Protein AF-0000000080641706 (afdb_homodimer)

Foldseek 3Di:
DPPPVVVVVVLVLLLVQLVVLLVVLVVCLVCLVVDPDPDSVVVNQLSVLLSVVSVVVNVVSVVVCVVQVKDKDWDDDDDFWTWMWIAGPNDIDIDIDGVVVSVVVSVVSNVVSSVVSVD/DPPVVVVVVVLVLLLVQLVVLLVVLVVCLVCLVVDPDPDSVVVNQLSVLLSVVSVVVNVVSVVVCVVQVKDKDWDDDDDFWTWMWIAGPNDIDIDIDGVVVSVVVSVVSNVVSSVVSVD

Nearest PDB struc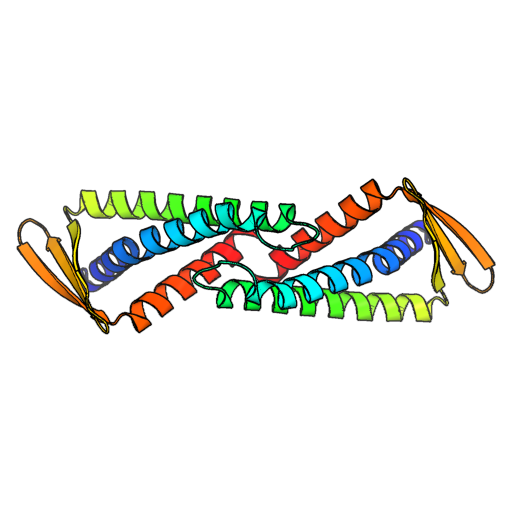tures (foldseek):
  4gmg-assembly2_D  TM=5.748E-01  e=1.758E+00  Yersinia enterocolitica subsp. enterocolitica 8081
  9asm-assembly1_B  TM=4.335E-01  e=6.044E-01  Homo sapiens
  7bmh-assembly2_B  TM=3.002E-01  e=4.416E-01  Plenodomus lingam
  7bmh-assembly1_A  TM=2.874E-01  e=2.672E-01  Plenodomus lingam
  4gmg-assembly2_D  TM=5.748E-01  e=1.710E+00  Yersinia enterocolitica subsp. enterocolitica 8081

Structure (mmCIF, N/CA/C/O backbone):
data_AF-0000000080641706-model_v1
#
loop_
_entity.id
_entity.type
_entity.pdbx_description
1 polymer 'Uncharacterized protein'
#
loop_
_atom_site.group_PDB
_atom_site.id
_atom_site.type_symbol
_atom_site.label_atom_id
_atom_site.label_alt_id
_atom_site.label_comp_id
_atom_site.label_asym_id
_atom_site.label_entity_id
_atom_site.label_seq_id
_atom_site.pdbx_PDB_ins_code
_atom_site.Cartn_x
_atom_site.Cartn_y
_atom_site.Cartn_z
_atom_site.occupancy
_atom_site.B_iso_or_equiv
_atom_site.auth_seq_id
_atom_site.auth_comp_id
_atom_site.auth_asym_id
_atom_site.auth_atom_id
_atom_site.pdbx_PDB_model_num
ATOM 1 N N . MET A 1 1 ? 25.578 -30.984 -13.836 1 33.69 1 MET A N 1
ATOM 2 C CA . MET A 1 1 ? 24.266 -30.781 -14.438 1 33.69 1 MET A CA 1
ATOM 3 C C . MET A 1 1 ? 23.391 -29.906 -13.547 1 33.69 1 MET A C 1
ATOM 5 O O . MET A 1 1 ? 23.031 -30.297 -12.438 1 33.69 1 MET A O 1
ATOM 9 N N . PRO A 1 2 ? 23.516 -28.688 -13.172 1 42.56 2 PRO A N 1
ATOM 10 C CA . PRO A 1 2 ? 22.984 -27.75 -12.18 1 42.56 2 PRO A CA 1
ATOM 11 C C . PRO A 1 2 ? 21.469 -27.812 -12.078 1 42.56 2 PRO A C 1
ATOM 13 O O . PRO A 1 2 ? 20.781 -28.094 -13.062 1 42.56 2 PRO A O 1
ATOM 16 N N . ASP A 1 3 ? 20.688 -28.203 -10.922 1 44.88 3 ASP A N 1
ATOM 17 C CA . ASP A 1 3 ? 19.406 -28.875 -10.727 1 44.88 3 ASP A CA 1
ATOM 18 C C . ASP A 1 3 ? 18.281 -28.141 -11.461 1 44.88 3 ASP A C 1
ATOM 20 O O . ASP A 1 3 ? 17.797 -27.109 -10.992 1 44.88 3 ASP A O 1
ATOM 24 N N . ILE A 1 4 ? 18.375 -28.125 -12.805 1 50.91 4 ILE A N 1
ATOM 25 C CA . ILE A 1 4 ? 17.391 -27.766 -13.828 1 50.91 4 ILE A CA 1
ATOM 26 C C . ILE A 1 4 ? 15.984 -27.922 -13.273 1 50.91 4 ILE A C 1
ATOM 28 O O . ILE A 1 4 ? 15.086 -27.141 -13.594 1 50.91 4 ILE A O 1
ATOM 32 N N . ARG A 1 5 ? 15.961 -28.953 -12.359 1 62.28 5 ARG A N 1
ATOM 33 C CA . ARG A 1 5 ? 14.672 -29.297 -11.766 1 62.28 5 ARG A CA 1
ATOM 34 C C . ARG A 1 5 ? 14.211 -28.203 -10.805 1 62.28 5 ARG A C 1
ATOM 36 O O . ARG A 1 5 ? 13.023 -27.875 -10.75 1 62.28 5 ARG A O 1
ATOM 43 N N . ASN A 1 6 ? 15.43 -27.625 -10.242 1 70.25 6 ASN A N 1
ATOM 44 C CA . ASN A 1 6 ? 15.078 -26.594 -9.273 1 70.25 6 ASN A CA 1
ATOM 45 C C . ASN A 1 6 ? 14.609 -25.312 -9.969 1 70.25 6 ASN A C 1
ATOM 47 O O . ASN A 1 6 ? 13.625 -24.703 -9.547 1 70.25 6 ASN A O 1
ATOM 51 N N . ASN A 1 7 ? 15.328 -24.922 -11.016 1 81.12 7 ASN A N 1
ATOM 52 C CA . ASN A 1 7 ? 14.938 -23.734 -11.773 1 81.12 7 ASN A CA 1
ATOM 53 C C . ASN A 1 7 ? 13.57 -23.922 -12.43 1 81.12 7 ASN A C 1
ATOM 55 O O . ASN A 1 7 ? 12.75 -22.984 -12.438 1 81.12 7 ASN A O 1
ATOM 59 N N . THR A 1 8 ? 13.359 -25.141 -12.828 1 85.38 8 THR A N 1
ATOM 60 C CA . THR A 1 8 ? 12.078 -25.422 -13.461 1 85.38 8 THR A CA 1
ATOM 61 C C . THR A 1 8 ? 10.945 -25.359 -12.43 1 85.38 8 THR A C 1
ATOM 63 O O . THR A 1 8 ? 9.867 -24.844 -12.719 1 85.38 8 THR A O 1
ATOM 66 N N . ARG A 1 9 ? 11.336 -25.891 -11.258 1 86.81 9 ARG A N 1
ATOM 67 C CA . ARG A 1 9 ? 10.344 -25.875 -10.18 1 86.81 9 ARG A CA 1
ATOM 68 C C . ARG A 1 9 ? 9.953 -24.453 -9.812 1 86.81 9 ARG A C 1
ATOM 70 O O . ARG A 1 9 ? 8.773 -24.156 -9.625 1 86.81 9 ARG A O 1
ATOM 77 N N . ASP A 1 10 ? 10.938 -23.672 -9.703 1 91.88 10 ASP A N 1
ATOM 78 C CA . ASP A 1 10 ? 10.688 -22.266 -9.398 1 91.88 10 ASP A CA 1
ATOM 79 C C . ASP A 1 10 ? 9.82 -21.625 -10.477 1 91.88 10 ASP A C 1
AT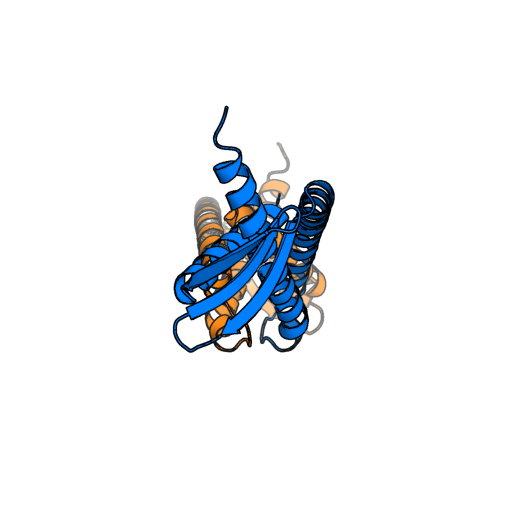OM 81 O O . ASP A 1 10 ? 8.914 -20.844 -10.164 1 91.88 10 ASP A O 1
ATOM 85 N N . LEU A 1 11 ? 10.141 -21.953 -11.656 1 94.19 11 LEU A N 1
ATOM 86 C CA . LEU A 1 11 ? 9.383 -21.406 -12.773 1 94.19 11 LEU A CA 1
ATOM 87 C C . LEU A 1 11 ? 7.934 -21.875 -12.734 1 94.19 11 LEU A C 1
ATOM 89 O O . LEU A 1 11 ? 7.012 -21.078 -12.953 1 94.19 11 LEU A O 1
ATOM 93 N N . ILE A 1 12 ? 7.773 -23.078 -12.414 1 92.81 12 ILE A N 1
ATOM 94 C CA . ILE A 1 12 ? 6.434 -23.656 -12.328 1 92.81 12 ILE A CA 1
ATOM 95 C C . ILE A 1 12 ? 5.652 -22.969 -11.211 1 92.81 12 ILE A C 1
ATOM 97 O O . ILE A 1 12 ? 4.488 -22.594 -11.391 1 92.81 12 ILE A O 1
ATOM 101 N N . GLU A 1 13 ? 6.27 -22.828 -10.148 1 93.19 13 GLU A N 1
ATOM 102 C CA . GLU A 1 13 ? 5.613 -22.172 -9.023 1 93.19 13 GLU A CA 1
ATOM 103 C C . GLU A 1 13 ? 5.199 -20.75 -9.375 1 93.19 13 GLU A C 1
ATOM 105 O O . GLU A 1 13 ? 4.086 -20.312 -9.062 1 93.19 13 GLU A O 1
ATOM 110 N N . LYS A 1 14 ? 6.105 -20.047 -9.984 1 95.69 14 LYS A N 1
ATOM 111 C CA . LYS A 1 14 ? 5.77 -18.703 -10.438 1 95.69 14 LYS A CA 1
ATOM 112 C C . LYS A 1 14 ? 4.59 -18.719 -11.398 1 95.69 14 LYS A C 1
ATOM 114 O O . LYS A 1 14 ? 3.723 -17.844 -11.352 1 95.69 14 LYS A O 1
ATOM 119 N N . GLY A 1 15 ? 4.59 -19.797 -12.242 1 95.56 15 GLY A N 1
ATOM 120 C CA . GLY A 1 15 ? 3.498 -19.938 -13.195 1 95.56 15 GLY A CA 1
ATOM 121 C C . GLY A 1 15 ? 2.168 -20.25 -12.531 1 95.56 15 GLY A C 1
ATOM 122 O O . GLY A 1 15 ? 1.107 -19.984 -13.102 1 95.56 15 GLY A O 1
ATOM 123 N N . LEU A 1 16 ? 2.229 -20.703 -11.391 1 95 16 LEU A N 1
ATOM 124 C CA . LEU A 1 16 ? 1.026 -21.078 -10.648 1 95 16 LEU A CA 1
ATOM 125 C C . LEU A 1 16 ? 0.537 -19.906 -9.797 1 95 16 LEU A C 1
ATOM 127 O O . LEU A 1 16 ? -0.655 -19.594 -9.789 1 95 16 LEU A O 1
ATOM 131 N N . PHE A 1 17 ? 1.439 -19.281 -9.141 1 96.5 17 PHE A N 1
ATOM 132 C CA . PHE A 1 17 ? 1.057 -18.359 -8.078 1 96.5 17 PHE A CA 1
ATOM 133 C C . PHE A 1 17 ? 0.943 -16.938 -8.609 1 96.5 17 PHE A C 1
ATOM 135 O O . PHE A 1 17 ? 0.142 -16.141 -8.117 1 96.5 17 PHE A O 1
ATOM 142 N N . LEU A 1 18 ? 1.65 -16.5 -9.641 1 97.19 18 LEU A N 1
ATOM 143 C CA . LEU A 1 18 ? 1.666 -15.133 -10.164 1 97.19 18 LEU A CA 1
ATOM 144 C C . LEU A 1 18 ? 0.308 -14.758 -10.742 1 97.19 18 LEU A C 1
ATOM 146 O O . LEU A 1 18 ? -0.193 -13.664 -10.508 1 97.19 18 LEU A O 1
ATOM 150 N N . PRO A 1 19 ? -0.247 -15.703 -11.539 1 97.31 19 PRO A N 1
ATOM 151 C CA . PRO A 1 19 ? -1.584 -15.375 -12.047 1 97.31 19 PRO A CA 1
ATOM 152 C C . PRO A 1 19 ? -2.605 -15.188 -10.93 1 97.31 19 PRO A C 1
ATOM 154 O O . PRO A 1 19 ? -3.498 -14.336 -11.047 1 97.31 19 PRO A O 1
ATOM 157 N N . MET A 1 20 ? -2.445 -16 -9.969 1 96.75 20 MET A N 1
ATOM 158 C CA . MET A 1 20 ? -3.334 -15.875 -8.82 1 96.75 20 MET A CA 1
ATOM 159 C C . MET A 1 20 ? -3.146 -14.523 -8.133 1 96.75 20 MET A C 1
ATOM 161 O O . MET A 1 20 ? -4.121 -13.867 -7.77 1 96.75 20 MET A O 1
ATOM 165 N N . THR A 1 21 ? -1.971 -14.117 -7.945 1 97.81 21 THR A N 1
ATOM 166 C CA . THR A 1 21 ? -1.634 -12.844 -7.32 1 97.81 21 THR A CA 1
ATOM 167 C C . THR A 1 21 ? -2.172 -11.672 -8.148 1 97.81 21 THR A C 1
ATOM 169 O O . THR A 1 21 ? -2.781 -10.75 -7.602 1 97.81 21 THR A O 1
ATOM 172 N N . ALA A 1 22 ? -1.952 -11.727 -9.445 1 98 22 ALA A N 1
ATOM 173 C CA . ALA A 1 22 ? -2.451 -10.688 -10.336 1 98 22 ALA A CA 1
ATOM 174 C C . ALA A 1 22 ? -3.971 -10.586 -10.266 1 98 22 ALA A C 1
ATOM 176 O O . ALA A 1 22 ? -4.527 -9.484 -10.281 1 98 22 ALA A O 1
ATOM 177 N N . ALA A 1 23 ? -4.586 -11.711 -10.172 1 97.56 23 ALA A N 1
ATOM 178 C CA . ALA A 1 23 ? -6.043 -11.734 -10.078 1 97.56 23 ALA A CA 1
ATOM 179 C C . ALA A 1 23 ? -6.52 -11.07 -8.789 1 97.56 23 ALA A C 1
ATOM 181 O O . ALA A 1 23 ?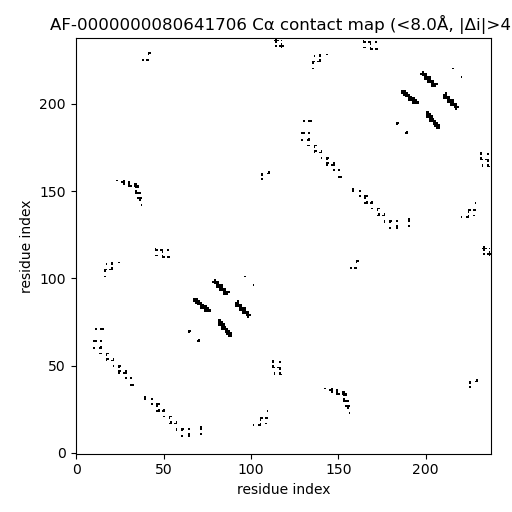 -7.5 -10.32 -8.789 1 97.56 23 ALA A O 1
ATOM 182 N N . ILE A 1 24 ? -5.875 -11.375 -7.754 1 97.56 24 ILE A N 1
ATOM 183 C CA . ILE A 1 24 ? -6.238 -10.797 -6.461 1 97.56 24 ILE A CA 1
ATOM 184 C C . ILE A 1 24 ? -6.047 -9.281 -6.5 1 97.56 24 ILE A C 1
ATOM 186 O O . ILE A 1 24 ? -6.906 -8.531 -6.039 1 97.56 24 ILE A O 1
ATOM 190 N N . LEU A 1 25 ? -4.984 -8.812 -7.051 1 97.5 25 LEU A N 1
ATOM 191 C CA . LEU A 1 25 ? -4.723 -7.387 -7.18 1 97.5 25 LEU A CA 1
ATOM 192 C C . LEU A 1 25 ? -5.797 -6.711 -8.031 1 97.5 25 LEU A C 1
ATOM 194 O O . LEU A 1 25 ? -6.266 -5.621 -7.695 1 97.5 25 LEU A O 1
ATOM 198 N N . ASN A 1 26 ? -6.141 -7.355 -9.094 1 97.38 26 ASN A N 1
ATOM 199 C CA . ASN A 1 26 ? -7.188 -6.828 -9.961 1 97.38 26 ASN A CA 1
ATOM 200 C C . ASN A 1 26 ? -8.523 -6.723 -9.234 1 97.38 26 ASN A C 1
ATOM 202 O O . ASN A 1 26 ? -9.211 -5.703 -9.32 1 97.38 26 ASN A O 1
ATOM 206 N N . ARG A 1 27 ? -8.805 -7.723 -8.578 1 96.94 27 ARG A N 1
ATOM 207 C CA . ARG A 1 27 ? -10.047 -7.73 -7.801 1 96.94 27 ARG A CA 1
ATOM 208 C C . ARG A 1 27 ? -10.031 -6.637 -6.738 1 96.94 27 ARG A C 1
ATOM 210 O O . ARG A 1 27 ? -11.039 -5.949 -6.539 1 96.94 27 ARG A O 1
ATOM 217 N N . ASP A 1 28 ? -8.945 -6.531 -6.027 1 96.44 28 ASP A N 1
ATOM 218 C CA . ASP A 1 28 ? -8.805 -5.52 -4.98 1 96.44 28 ASP A CA 1
ATOM 219 C C . ASP A 1 28 ? -8.938 -4.113 -5.559 1 96.44 28 ASP A C 1
ATOM 221 O O . ASP A 1 28 ? -9.508 -3.227 -4.922 1 96.44 28 ASP A O 1
ATOM 225 N N . LEU A 1 29 ? -8.398 -3.91 -6.707 1 96.25 29 LEU A N 1
ATOM 226 C CA . LEU A 1 29 ? -8.516 -2.621 -7.383 1 96.25 29 LEU A CA 1
ATOM 227 C C . LEU A 1 29 ? -9.977 -2.275 -7.648 1 96.25 29 LEU A C 1
ATOM 229 O O . LEU A 1 29 ? -10.398 -1.141 -7.418 1 96.25 29 LEU A O 1
ATOM 233 N N . GLU A 1 30 ? -10.703 -3.266 -8.055 1 95.62 30 GLU A N 1
ATOM 234 C CA . GLU A 1 30 ? -12.125 -3.076 -8.328 1 95.62 30 GLU A CA 1
ATOM 235 C C . GLU A 1 30 ? -12.914 -2.883 -7.035 1 95.62 30 GLU A C 1
ATOM 237 O O . GLU A 1 30 ? -13.875 -2.109 -7 1 95.62 30 GLU A O 1
ATOM 242 N N . ALA A 1 31 ? -12.492 -3.551 -6.055 1 94.94 31 ALA A N 1
ATOM 243 C CA . ALA A 1 31 ? -13.203 -3.541 -4.781 1 94.94 31 ALA A CA 1
ATOM 244 C C . ALA A 1 31 ? -12.922 -2.258 -4.004 1 94.94 31 ALA A C 1
ATOM 246 O O . ALA A 1 31 ? -13.664 -1.901 -3.088 1 94.94 31 ALA A O 1
ATOM 247 N N . LEU A 1 32 ? -11.875 -1.57 -4.285 1 93.31 32 LEU A N 1
ATOM 248 C CA . LEU A 1 32 ? -11.438 -0.381 -3.562 1 93.31 32 LEU A CA 1
ATOM 249 C C . LEU A 1 32 ? -12.555 0.659 -3.508 1 93.31 32 LEU A C 1
ATOM 251 O O . LEU A 1 32 ? -12.711 1.355 -2.502 1 93.31 32 LEU A O 1
ATOM 255 N N . ASP A 1 33 ? -13.305 0.721 -4.543 1 90.56 33 ASP A N 1
ATOM 256 C CA . ASP A 1 33 ? -14.375 1.715 -4.621 1 90.56 33 ASP A CA 1
ATOM 257 C C . ASP A 1 33 ? -15.461 1.433 -3.588 1 90.56 33 ASP A C 1
ATOM 259 O O . ASP A 1 33 ? -16.188 2.342 -3.178 1 90.56 33 ASP A O 1
ATOM 263 N N . SER A 1 34 ? -15.539 0.25 -3.166 1 91.81 34 SER A N 1
ATOM 264 C CA . SER A 1 34 ? -16.547 -0.138 -2.188 1 91.81 34 SER A CA 1
ATOM 265 C C . SER A 1 34 ? -16.016 -0.016 -0.764 1 91.81 34 SER A C 1
ATOM 267 O O . SER A 1 34 ? -16.766 -0.219 0.201 1 91.81 34 SER A O 1
ATOM 269 N N . CYS A 1 35 ? -14.75 0.229 -0.601 1 92.81 35 CYS A N 1
ATOM 270 C CA . CYS A 1 35 ? -14.133 0.355 0.718 1 92.81 35 CYS A CA 1
ATOM 271 C C . CYS A 1 35 ? -14.336 1.756 1.282 1 92.81 35 CYS A C 1
ATOM 273 O O . CYS A 1 35 ? -14.375 2.732 0.532 1 92.81 35 CYS A O 1
ATOM 275 N N . PRO A 1 36 ? -14.531 1.843 2.572 1 92.69 36 PRO A N 1
ATOM 276 C CA . PRO A 1 36 ? -14.766 3.133 3.227 1 92.69 36 PRO A CA 1
ATOM 277 C C . PRO A 1 36 ? -13.469 3.904 3.488 1 92.69 36 PRO A C 1
ATOM 279 O O . PRO A 1 36 ? -13.164 4.223 4.641 1 92.69 36 PRO A O 1
ATOM 282 N N . PHE A 1 37 ? -12.695 4.16 2.584 1 93.19 37 PHE A N 1
ATOM 283 C CA . PHE A 1 37 ? -11.484 4.957 2.695 1 93.19 37 PHE A CA 1
ATOM 284 C C . PHE A 1 37 ? -11.734 6.395 2.264 1 93.19 37 PHE A C 1
ATOM 286 O O . PHE A 1 37 ? -12.398 6.637 1.254 1 93.19 37 PHE A O 1
ATOM 293 N N . LYS A 1 38 ? -11.234 7.277 3.107 1 90 38 LYS A N 1
ATOM 294 C CA . LYS A 1 38 ? -11.43 8.695 2.814 1 90 38 LYS A CA 1
ATOM 295 C C . LYS A 1 38 ? -10.688 9.109 1.547 1 90 38 LYS A C 1
ATOM 297 O O . LYS A 1 38 ? -11.273 9.711 0.646 1 90 38 LYS A O 1
ATOM 302 N N . LEU A 1 39 ? -9.406 8.742 1.398 1 94.25 39 LEU A N 1
ATOM 303 C CA . LEU A 1 39 ? -8.57 9.008 0.234 1 94.25 39 LEU A CA 1
ATOM 304 C C . LEU A 1 39 ? -8.172 7.703 -0.458 1 94.25 39 LEU A C 1
ATOM 306 O O . LEU A 1 39 ? -7.203 7.059 -0.064 1 94.25 39 LEU A O 1
ATOM 310 N N . LYS A 1 40 ? -8.844 7.391 -1.553 1 94.56 40 LYS A N 1
ATOM 311 C CA . LYS A 1 40 ? -8.672 6.086 -2.188 1 94.56 40 LYS A CA 1
ATOM 312 C C . LYS A 1 40 ? -7.574 6.125 -3.242 1 94.56 40 LYS A C 1
ATOM 314 O O . LYS A 1 40 ? -6.961 5.098 -3.545 1 94.56 40 LYS A O 1
ATOM 319 N N . GLN A 1 41 ? -7.336 7.293 -3.717 1 94.5 41 GLN A N 1
ATOM 320 C CA . GLN A 1 41 ? -6.469 7.449 -4.879 1 94.5 41 GLN A CA 1
ATOM 321 C C . GLN A 1 41 ? -5.07 6.898 -4.605 1 94.5 41 GLN A C 1
ATOM 323 O O . GLN A 1 41 ? -4.504 6.191 -5.438 1 94.5 41 GLN A O 1
ATOM 328 N N . PRO A 1 42 ? -4.488 7.172 -3.443 1 94.44 42 PRO A N 1
ATOM 329 C CA . PRO A 1 42 ? -3.154 6.629 -3.172 1 94.44 42 PRO A CA 1
ATOM 330 C C . PRO A 1 42 ? -3.123 5.102 -3.193 1 94.44 42 PRO A C 1
ATOM 332 O O . PRO A 1 42 ? -2.164 4.508 -3.695 1 94.44 42 PRO A O 1
ATOM 335 N N . TYR A 1 43 ? -4.145 4.57 -2.705 1 95 43 TYR A N 1
ATOM 336 C CA . TYR A 1 43 ? -4.23 3.113 -2.693 1 95 43 TYR A CA 1
ATOM 337 C C . TYR A 1 43 ? -4.445 2.568 -4.102 1 95 43 TYR A C 1
ATOM 339 O O . TYR A 1 43 ? -3.881 1.535 -4.465 1 95 43 TYR A O 1
ATOM 347 N N . LYS A 1 44 ? -5.277 3.223 -4.793 1 95.62 44 LYS A N 1
ATOM 348 C CA . LYS A 1 44 ? -5.543 2.826 -6.172 1 95.62 44 LYS A CA 1
ATOM 349 C C . LYS A 1 44 ? -4.258 2.812 -6.996 1 95.62 44 LYS A C 1
ATOM 351 O O . LYS A 1 44 ? -4 1.859 -7.734 1 95.62 44 LYS A O 1
ATOM 356 N N . GLN A 1 45 ? -3.586 3.865 -6.855 1 94.56 45 GLN A N 1
ATOM 357 C CA . GLN A 1 45 ? -2.33 3.971 -7.59 1 94.56 45 GLN A CA 1
ATOM 358 C C . GLN A 1 45 ? -1.351 2.879 -7.164 1 94.56 45 GLN A C 1
ATOM 360 O O . GLN A 1 45 ? -0.694 2.264 -8.008 1 94.56 45 GLN A O 1
ATOM 365 N N . LEU A 1 46 ? -1.255 2.639 -5.922 1 94.25 46 LEU A N 1
ATOM 366 C CA . LEU A 1 46 ? -0.359 1.624 -5.379 1 94.25 46 LEU A CA 1
ATOM 367 C C . LEU A 1 46 ? -0.706 0.244 -5.926 1 94.25 46 LEU A C 1
ATOM 369 O O . LEU A 1 46 ? 0.166 -0.462 -6.438 1 94.25 46 LEU A O 1
ATOM 373 N N . ILE A 1 47 ? -1.959 -0.111 -5.871 1 95.75 47 ILE A N 1
ATOM 374 C CA . ILE A 1 47 ? -2.406 -1.429 -6.309 1 95.75 47 ILE A CA 1
ATOM 375 C C . ILE A 1 47 ? -2.266 -1.543 -7.828 1 95.75 47 ILE A C 1
ATOM 377 O O . ILE A 1 47 ? -1.869 -2.59 -8.344 1 95.75 47 ILE A O 1
ATOM 381 N N . SER A 1 48 ? -2.566 -0.452 -8.5 1 96.38 48 SER A N 1
ATOM 382 C CA . SER A 1 48 ? -2.447 -0.442 -9.953 1 96.38 48 SER A CA 1
ATOM 383 C C . SER A 1 48 ? -1.002 -0.663 -10.391 1 96.38 48 SER A C 1
ATOM 385 O O . SER A 1 48 ? -0.735 -1.463 -11.289 1 96.38 48 SER A O 1
ATOM 387 N N . CYS A 1 49 ? -0.139 0.005 -9.727 1 95.94 49 CYS A N 1
ATOM 388 C CA . CYS A 1 49 ? 1.278 -0.153 -10.031 1 95.94 49 CYS A CA 1
ATOM 389 C C . CYS A 1 49 ? 1.758 -1.559 -9.688 1 95.94 49 CYS A C 1
ATOM 391 O O . CYS A 1 49 ? 2.502 -2.17 -10.461 1 95.94 49 CYS A O 1
ATOM 393 N N . SER A 1 50 ? 1.319 -2.041 -8.594 1 96.19 50 SER A N 1
ATOM 394 C CA . SER A 1 50 ? 1.669 -3.402 -8.203 1 96.19 50 SER A CA 1
ATOM 395 C C . SER A 1 50 ? 1.162 -4.418 -9.219 1 96.19 50 SER A C 1
ATOM 397 O O . SER A 1 50 ? 1.86 -5.383 -9.547 1 96.19 50 SER A O 1
ATOM 399 N N . LEU A 1 51 ? -0.028 -4.199 -9.68 1 97.44 51 LEU A N 1
ATOM 400 C CA . LEU A 1 51 ? -0.622 -5.082 -10.672 1 97.44 51 LEU A CA 1
ATOM 401 C C . LEU A 1 51 ? 0.19 -5.07 -11.969 1 97.44 51 LEU A C 1
ATOM 403 O O . LEU A 1 51 ? 0.45 -6.125 -12.547 1 97.44 51 LEU A O 1
ATOM 407 N N . LYS A 1 5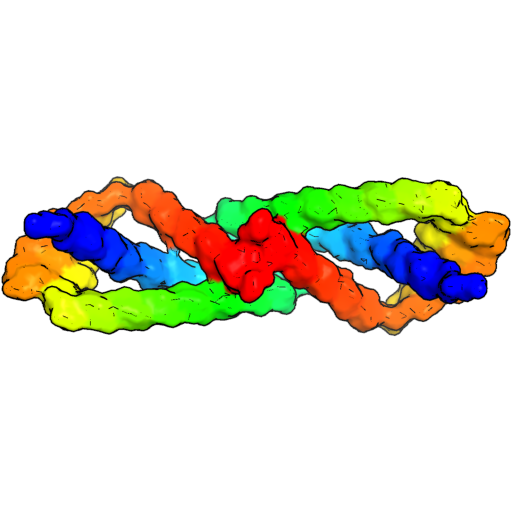2 ? 0.602 -3.885 -12.344 1 97.38 52 LYS A N 1
ATOM 408 C CA . LYS A 1 52 ? 1.396 -3.756 -13.562 1 97.38 52 LYS A CA 1
ATOM 409 C C . LYS A 1 52 ? 2.703 -4.535 -13.453 1 97.38 52 LYS A C 1
ATOM 411 O O . LYS A 1 52 ? 3.105 -5.219 -14.398 1 97.38 52 LYS A O 1
ATOM 416 N N . LEU A 1 53 ? 3.318 -4.453 -12.344 1 96.94 53 LEU A N 1
ATOM 417 C CA . LEU A 1 53 ? 4.566 -5.168 -12.117 1 96.94 53 LEU A CA 1
ATOM 418 C C . LEU A 1 53 ? 4.34 -6.676 -12.125 1 96.94 53 LEU A C 1
ATOM 420 O O . LEU A 1 53 ? 5.113 -7.422 -12.727 1 96.94 53 LEU A O 1
ATOM 424 N N . ALA A 1 54 ? 3.322 -7.102 -11.438 1 97.56 54 ALA A N 1
ATOM 425 C CA . ALA A 1 54 ? 2.992 -8.523 -11.375 1 97.56 54 ALA A CA 1
ATOM 426 C C . ALA A 1 54 ? 2.672 -9.07 -12.766 1 97.56 54 ALA A C 1
ATOM 428 O O . ALA A 1 54 ? 3.076 -10.188 -13.109 1 97.56 54 ALA A O 1
ATOM 429 N N . GLN A 1 55 ? 1.985 -8.289 -13.523 1 97.69 55 GLN A N 1
ATOM 430 C CA . GLN A 1 55 ? 1.613 -8.711 -14.867 1 97.69 55 GLN A CA 1
ATOM 431 C C . GLN A 1 55 ? 2.84 -8.805 -15.773 1 97.69 55 GLN A C 1
ATOM 433 O O . GLN A 1 55 ? 2.926 -9.703 -16.609 1 97.69 55 GLN A O 1
ATOM 438 N N . LYS A 1 56 ? 3.686 -7.879 -15.648 1 97.62 56 LYS A N 1
ATOM 439 C CA . LYS A 1 56 ? 4.93 -7.941 -16.406 1 97.62 56 LYS A CA 1
ATOM 440 C C . LYS A 1 56 ? 5.711 -9.211 -16.078 1 97.62 56 LYS A 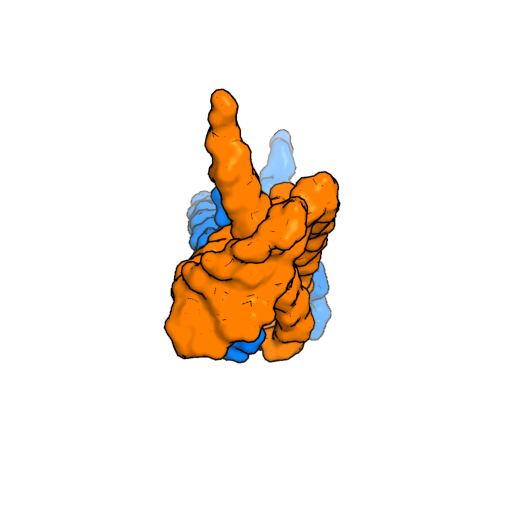C 1
ATOM 442 O O . LYS A 1 56 ? 6.156 -9.922 -16.984 1 97.62 56 LYS A O 1
ATOM 447 N N . ASP A 1 57 ? 5.871 -9.453 -14.789 1 97.5 57 ASP A N 1
ATOM 448 C CA . ASP A 1 57 ? 6.555 -10.672 -14.367 1 97.5 57 ASP A CA 1
ATOM 449 C C . ASP A 1 57 ? 5.836 -11.914 -14.883 1 97.5 57 ASP A C 1
ATOM 451 O O . ASP A 1 57 ? 6.48 -12.875 -15.312 1 97.5 57 ASP A O 1
ATOM 455 N N . LEU A 1 58 ? 4.559 -11.891 -14.805 1 97.62 58 LEU A N 1
ATOM 456 C CA . LEU A 1 58 ? 3.754 -13.008 -15.281 1 97.62 58 LEU A CA 1
ATOM 457 C C . LEU A 1 58 ? 3.986 -13.25 -16.766 1 97.62 58 LEU A C 1
ATOM 459 O O . LEU A 1 58 ? 4.125 -14.398 -17.203 1 97.62 58 LEU A O 1
ATOM 463 N N . SER A 1 59 ? 4.055 -12.203 -17.531 1 97.88 59 SER A N 1
ATOM 464 C CA . SER A 1 59 ? 4.301 -12.312 -18.969 1 97.88 59 SER A CA 1
ATOM 465 C C . SER A 1 59 ? 5.648 -12.977 -19.25 1 97.88 59 SER A C 1
ATOM 467 O O . SER A 1 59 ? 5.75 -13.836 -20.125 1 97.88 59 SER A O 1
ATOM 469 N N . ASP A 1 60 ? 6.613 -12.539 -18.5 1 97.81 60 ASP A N 1
ATOM 470 C CA . ASP A 1 60 ? 7.945 -13.117 -18.656 1 97.81 60 ASP A CA 1
ATOM 471 C C . ASP A 1 60 ? 7.949 -14.602 -18.297 1 97.81 60 ASP A C 1
ATOM 473 O O . ASP A 1 60 ? 8.578 -15.406 -18.984 1 97.81 60 ASP A O 1
ATOM 477 N N . VAL A 1 61 ? 7.301 -14.875 -17.234 1 97.31 61 VAL A N 1
ATOM 478 C CA . VAL A 1 61 ? 7.223 -16.25 -16.781 1 97.31 61 VAL A CA 1
ATOM 479 C C . VAL A 1 61 ? 6.488 -17.109 -17.828 1 97.31 61 VAL A C 1
ATOM 481 O O . VAL A 1 61 ? 6.918 -18.203 -18.156 1 97.31 61 VAL A O 1
ATOM 484 N N . ARG A 1 62 ? 5.434 -16.609 -18.391 1 96.69 62 ARG A N 1
ATOM 485 C CA . ARG A 1 62 ? 4.664 -17.328 -19.406 1 96.69 62 ARG A CA 1
ATOM 486 C C . ARG A 1 62 ? 5.508 -17.594 -20.656 1 96.69 62 ARG A C 1
ATOM 488 O O . ARG A 1 62 ? 5.43 -18.656 -21.25 1 96.69 62 ARG A O 1
ATOM 495 N N . LYS A 1 63 ? 6.285 -16.625 -20.969 1 97.44 63 LYS A N 1
ATOM 496 C CA . LYS A 1 63 ? 7.184 -16.781 -22.109 1 97.44 63 LYS A CA 1
ATOM 497 C C . LYS A 1 63 ? 8.172 -17.922 -21.875 1 97.44 63 LYS A C 1
ATOM 499 O O . LYS A 1 63 ? 8.406 -18.75 -22.766 1 97.44 63 LYS A O 1
ATOM 504 N N . GLU A 1 64 ? 8.727 -17.891 -20.719 1 96.69 64 GLU A N 1
ATOM 505 C CA . GLU A 1 64 ? 9.703 -18.922 -20.375 1 96.69 64 GLU A CA 1
ATOM 506 C C . GLU A 1 64 ? 9.062 -20.312 -20.328 1 96.69 64 GLU A C 1
ATOM 508 O O . GLU A 1 64 ? 9.664 -21.281 -20.781 1 96.69 64 GLU A O 1
ATOM 513 N N . LEU A 1 65 ? 7.875 -20.344 -19.781 1 95.62 65 LEU A N 1
ATOM 514 C CA . LEU A 1 65 ? 7.148 -21.609 -19.734 1 95.62 65 LEU A CA 1
ATOM 515 C C . LEU A 1 65 ? 6.883 -22.125 -21.141 1 95.62 65 LEU A C 1
ATOM 517 O O . LEU A 1 65 ? 7.039 -23.328 -21.406 1 95.62 65 LEU A O 1
ATOM 521 N N . ARG A 1 66 ? 6.531 -21.281 -22.016 1 95 66 ARG A N 1
ATOM 522 C CA . ARG A 1 66 ? 6.293 -21.656 -23.406 1 95 66 ARG A CA 1
ATOM 523 C C . ARG A 1 66 ? 7.578 -22.141 -24.062 1 95 66 ARG A C 1
ATOM 525 O O . ARG A 1 66 ? 7.578 -23.156 -24.766 1 95 66 ARG A O 1
ATOM 532 N N . LYS A 1 67 ? 8.586 -21.453 -23.875 1 94.88 67 LYS A N 1
ATOM 533 C CA . LYS A 1 67 ? 9.883 -21.797 -24.453 1 94.88 67 LYS A CA 1
ATOM 534 C C . LYS A 1 67 ? 10.312 -23.203 -24.031 1 94.88 67 LYS A C 1
ATOM 536 O O . LYS A 1 67 ? 10.875 -23.953 -24.844 1 94.88 67 LYS A O 1
ATOM 541 N N . ARG A 1 68 ? 9.977 -23.516 -22.828 1 92.81 68 ARG A N 1
ATOM 542 C CA . ARG A 1 68 ? 10.398 -24.797 -22.281 1 92.81 68 ARG A CA 1
ATOM 543 C C . ARG A 1 68 ? 9.312 -25.859 -22.469 1 92.81 68 ARG A C 1
ATOM 545 O O . ARG A 1 68 ? 9.43 -26.969 -21.953 1 92.81 68 ARG A O 1
ATOM 552 N N . LYS A 1 69 ? 8.25 -25.469 -23.172 1 93.12 69 LYS A N 1
ATOM 553 C CA . LYS A 1 69 ? 7.133 -26.359 -23.469 1 93.12 69 LYS A CA 1
ATOM 554 C C . LYS A 1 69 ? 6.539 -26.953 -22.203 1 93.12 69 LYS A C 1
ATOM 556 O O . LYS A 1 69 ? 6.316 -28.156 -22.109 1 93.12 69 LYS A O 1
ATOM 561 N N . ILE A 1 70 ? 6.395 -26.062 -21.25 1 94.62 70 ILE A N 1
ATOM 562 C CA . ILE A 1 70 ? 5.797 -26.469 -19.969 1 94.62 70 ILE A CA 1
ATOM 563 C C . ILE A 1 70 ? 4.375 -25.906 -19.875 1 94.62 70 ILE A C 1
ATOM 565 O O . ILE A 1 70 ? 4.137 -24.734 -20.156 1 94.62 70 ILE A O 1
ATOM 569 N N . LYS A 1 71 ? 3.434 -26.797 -19.562 1 94.5 71 LYS A N 1
ATOM 570 C CA . LYS A 1 71 ? 2.045 -26.406 -19.344 1 94.5 71 LYS A CA 1
ATOM 571 C C . LYS A 1 71 ? 1.562 -26.844 -17.953 1 94.5 71 LYS A C 1
ATOM 573 O O . LYS A 1 71 ? 1.895 -27.922 -17.484 1 94.5 71 LYS A O 1
ATOM 578 N N . ILE A 1 72 ? 0.794 -25.875 -17.328 1 94.06 72 ILE A N 1
ATOM 579 C CA . ILE A 1 72 ? 0.288 -26.172 -16 1 94.06 72 ILE A CA 1
ATOM 580 C C . ILE A 1 72 ? -1.216 -25.922 -15.953 1 94.06 72 ILE A C 1
ATOM 582 O O . ILE A 1 72 ? -1.689 -24.875 -16.422 1 94.06 72 ILE A O 1
ATOM 586 N N . TYR A 1 73 ? -1.964 -26.844 -15.438 1 92.62 73 TYR A N 1
ATOM 587 C CA . TYR A 1 73 ? -3.398 -26.625 -15.289 1 92.62 73 TYR A CA 1
ATOM 588 C C . TYR A 1 73 ? -3.922 -27.266 -14.008 1 92.62 73 TYR A C 1
ATOM 590 O O . TYR A 1 73 ? -3.377 -28.281 -13.547 1 92.62 73 TYR A O 1
ATOM 598 N N . GLU A 1 74 ? -4.902 -26.641 -13.445 1 92.12 74 GLU A N 1
ATOM 599 C CA . GLU A 1 74 ? -5.551 -27.156 -12.242 1 92.12 74 GLU A CA 1
ATOM 600 C C . GLU A 1 74 ? -6.516 -28.281 -12.594 1 92.12 74 GLU A C 1
ATOM 602 O O . GLU A 1 74 ? -7.41 -28.109 -13.422 1 92.12 74 GLU A O 1
ATOM 607 N N . ALA A 1 75 ? -6.301 -29.453 -12 1 92.31 75 ALA A N 1
ATOM 608 C CA . ALA A 1 75 ? -7.133 -30.625 -12.305 1 92.31 75 ALA A CA 1
ATOM 609 C C . ALA A 1 75 ? -8.258 -30.766 -11.281 1 92.31 75 ALA A C 1
ATOM 611 O O . ALA A 1 75 ? -9.414 -31 -11.656 1 92.31 75 ALA A O 1
ATOM 612 N N . GLU A 1 76 ? -7.926 -30.75 -10.016 1 93.88 76 GLU A N 1
ATOM 613 C CA . GLU A 1 76 ? -8.891 -30.938 -8.938 1 93.88 76 GLU A CA 1
ATOM 614 C C . GLU A 1 76 ? -8.523 -30.094 -7.719 1 93.88 76 GLU A C 1
ATOM 616 O O . GLU A 1 76 ? -7.344 -29.844 -7.469 1 93.88 76 GLU A O 1
ATOM 621 N N . ARG A 1 77 ? -9.664 -29.672 -7.043 1 93.06 77 ARG A N 1
ATOM 622 C CA . ARG A 1 77 ? -9.445 -28.906 -5.816 1 93.06 77 ARG A CA 1
ATOM 623 C C . ARG A 1 77 ? -10.383 -29.375 -4.711 1 93.06 77 ARG A C 1
ATOM 625 O O . ARG A 1 77 ? -11.586 -29.547 -4.93 1 93.06 77 ARG A O 1
ATOM 632 N N . ASP A 1 78 ? -9.789 -29.719 -3.625 1 92.81 78 ASP A N 1
ATOM 633 C CA . ASP A 1 78 ? -10.594 -30.031 -2.447 1 92.81 78 ASP A CA 1
ATOM 634 C C . ASP A 1 78 ? -10.336 -29.031 -1.325 1 92.81 78 ASP A C 1
ATOM 636 O O . ASP A 1 78 ? -9.812 -27.938 -1.566 1 92.81 78 ASP A O 1
ATOM 640 N N . GLU A 1 79 ? -10.766 -29.453 -0.095 1 92.88 79 GLU A N 1
ATOM 641 C CA . GLU A 1 79 ? -10.703 -28.484 0.995 1 92.88 79 GLU A CA 1
ATOM 642 C C . GLU A 1 79 ? -9.266 -28.219 1.422 1 92.88 79 GLU A C 1
ATOM 644 O O . GLU A 1 79 ? -8.93 -27.109 1.856 1 92.88 79 GLU A O 1
ATOM 649 N N . ALA A 1 80 ? -8.438 -29.203 1.245 1 94 80 ALA A N 1
ATOM 650 C CA . ALA A 1 80 ? -7.094 -29.109 1.814 1 94 80 ALA A CA 1
ATOM 651 C C . ALA A 1 80 ? -6.043 -28.984 0.718 1 94 80 ALA A C 1
ATOM 653 O O . ALA A 1 80 ? -5.02 -28.312 0.906 1 94 80 ALA A O 1
ATOM 654 N N . PHE A 1 81 ? -6.484 -29.609 -0.439 1 95.25 81 PHE A N 1
ATOM 655 C CA . PHE A 1 81 ? -5.441 -29.703 -1.454 1 95.25 81 PHE A CA 1
ATOM 656 C C . PHE A 1 81 ? -5.996 -29.375 -2.832 1 95.25 81 PHE A C 1
ATOM 658 O O . PHE A 1 81 ? -7.191 -29.531 -3.086 1 95.25 81 PHE A O 1
ATOM 665 N N . THR A 1 82 ? -4.996 -28.859 -3.658 1 95.5 82 THR A N 1
ATOM 666 C CA . THR A 1 82 ? -5.301 -28.656 -5.07 1 95.5 82 THR A CA 1
ATOM 667 C C . THR A 1 82 ? -4.371 -29.484 -5.949 1 95.5 82 THR A C 1
ATOM 669 O O . THR A 1 82 ? -3.154 -29.5 -5.746 1 95.5 82 THR A O 1
ATOM 672 N N . LEU A 1 83 ? -4.949 -30.188 -6.855 1 96.19 83 LEU A N 1
ATOM 673 C CA . LEU A 1 83 ? -4.184 -31.031 -7.781 1 96.19 83 LEU A CA 1
ATOM 674 C C . LEU A 1 83 ? -3.908 -30.281 -9.078 1 96.19 83 LEU A C 1
ATOM 676 O O . LEU A 1 83 ? -4.84 -29.844 -9.766 1 96.19 83 LEU A O 1
ATOM 680 N N . TYR A 1 84 ? -2.562 -30.203 -9.336 1 95.25 84 TYR A N 1
ATOM 681 C CA . TYR A 1 84 ? -2.137 -29.562 -10.578 1 95.25 84 TYR A CA 1
ATOM 682 C C . TYR A 1 84 ? -1.445 -30.547 -11.5 1 95.25 84 TYR A C 1
ATOM 684 O O . TYR A 1 84 ? -0.677 -31.406 -11.039 1 95.25 84 TYR A O 1
ATOM 692 N N . ILE A 1 85 ? -1.724 -30.422 -12.766 1 95.06 85 ILE A N 1
ATOM 693 C CA . ILE A 1 85 ? -1.057 -31.25 -13.758 1 95.06 85 ILE A CA 1
ATOM 694 C C . ILE A 1 85 ? -0.077 -30.406 -14.57 1 95.06 85 ILE A C 1
ATOM 696 O O . ILE A 1 85 ? -0.451 -29.359 -15.109 1 95.06 85 ILE A O 1
ATOM 700 N N . CYS A 1 86 ? 1.138 -30.891 -14.539 1 94.06 86 CYS A N 1
ATOM 701 C CA . CYS A 1 86 ? 2.191 -30.203 -15.281 1 94.06 86 CYS A CA 1
ATOM 702 C C . CYS A 1 86 ? 2.691 -31.062 -16.438 1 94.06 86 CYS A C 1
ATOM 704 O O . CYS A 1 86 ? 3.08 -32.219 -16.25 1 94.06 86 CYS A O 1
ATOM 706 N N . THR A 1 87 ? 2.65 -30.516 -17.578 1 93.56 87 THR A N 1
ATOM 707 C CA . THR A 1 87 ? 3.15 -31.219 -18.75 1 93.56 87 THR A CA 1
ATOM 708 C C . THR A 1 87 ? 4.484 -30.641 -19.203 1 93.56 87 THR A C 1
ATOM 710 O O . THR A 1 87 ? 4.598 -29.422 -19.422 1 93.56 87 THR A O 1
ATOM 713 N N . ILE A 1 88 ? 5.48 -31.516 -19.172 1 89.12 88 ILE A N 1
ATOM 714 C CA . ILE A 1 88 ? 6.801 -31.094 -19.625 1 89.12 88 ILE A CA 1
ATOM 715 C C . ILE A 1 88 ? 7.215 -31.953 -20.828 1 89.12 88 ILE A C 1
ATOM 717 O O . ILE A 1 88 ? 7.402 -33.156 -20.703 1 89.12 88 ILE A O 1
ATOM 721 N N . ASP A 1 89 ? 7.418 -31.344 -21.922 1 86.75 89 ASP A N 1
ATOM 722 C CA . ASP A 1 89 ? 7.848 -32 -23.141 1 86.75 89 ASP A CA 1
ATOM 723 C C . ASP A 1 89 ? 6.992 -33.25 -23.422 1 86.75 89 ASP A C 1
ATOM 725 O O . ASP A 1 89 ? 7.516 -34.312 -23.781 1 86.75 89 ASP A O 1
ATOM 729 N N . GLY A 1 90 ? 5.734 -33.219 -23.141 1 83.38 90 GLY A N 1
ATOM 730 C CA . GLY A 1 90 ? 4.812 -34.312 -23.438 1 83.38 90 GLY A CA 1
ATOM 731 C C . GLY A 1 90 ? 4.578 -35.25 -22.266 1 83.38 90 GLY A C 1
ATOM 732 O O . GLY A 1 90 ? 3.668 -36.062 -22.297 1 83.38 90 GLY A O 1
ATOM 733 N N . TYR A 1 91 ? 5.441 -35.156 -21.234 1 90.25 91 TYR A N 1
ATOM 734 C CA . TYR A 1 91 ? 5.277 -35.938 -20.016 1 90.25 91 TYR A CA 1
ATOM 735 C C . TYR A 1 91 ? 4.445 -35.188 -18.984 1 90.25 91 TYR A C 1
ATOM 737 O O . TYR A 1 91 ? 4.672 -34 -18.75 1 90.25 91 TYR A O 1
ATOM 745 N N . GLU A 1 92 ? 3.447 -35.969 -18.484 1 92.12 92 GLU A N 1
ATOM 746 C CA . GLU A 1 92 ? 2.559 -35.344 -17.531 1 92.12 92 GLU A CA 1
ATOM 747 C C . GLU A 1 92 ? 2.916 -35.719 -16.094 1 92.12 92 GLU A C 1
ATOM 749 O O . GLU A 1 92 ? 3.203 -36.875 -15.812 1 92.12 92 GLU A O 1
ATOM 754 N N . GLU A 1 93 ? 3.061 -34.719 -15.266 1 90.75 93 GLU A N 1
ATOM 755 C CA . GLU A 1 93 ? 3.295 -34.906 -13.836 1 90.75 93 GLU A CA 1
ATOM 756 C C . GLU A 1 93 ? 2.191 -34.281 -13 1 90.75 93 GLU A C 1
ATOM 758 O O . GLU A 1 93 ? 1.728 -33.156 -13.312 1 90.75 93 GLU A O 1
ATOM 763 N N . LYS A 1 94 ? 1.796 -35.062 -11.992 1 92.56 94 LYS A N 1
ATOM 764 C CA . LYS A 1 94 ? 0.778 -34.562 -11.078 1 92.56 94 LYS A CA 1
ATOM 765 C C . LYS A 1 94 ? 1.409 -34.031 -9.789 1 92.56 94 LYS A C 1
ATOM 767 O O . LYS A 1 94 ? 2.299 -34.656 -9.219 1 92.56 94 LYS A O 1
ATOM 772 N N . HIS A 1 95 ? 1.014 -32.844 -9.445 1 91.44 95 HIS A N 1
ATOM 773 C CA . HIS A 1 95 ? 1.515 -32.219 -8.227 1 91.44 95 HIS A CA 1
ATOM 774 C C . HIS A 1 95 ? 0.367 -31.75 -7.332 1 91.44 95 HIS A C 1
ATOM 776 O O . HIS A 1 95 ? -0.532 -31.047 -7.781 1 91.44 95 HIS A O 1
ATOM 782 N N . ARG A 1 96 ? 0.44 -32.219 -6.109 1 92.44 96 ARG A N 1
ATOM 783 C CA . ARG A 1 96 ? -0.545 -31.797 -5.117 1 92.44 96 ARG A CA 1
ATOM 784 C C . ARG A 1 96 ? -0.005 -30.672 -4.246 1 92.44 96 ARG A C 1
ATOM 786 O O . ARG A 1 96 ? 1.056 -30.812 -3.633 1 92.44 96 ARG A O 1
ATOM 793 N N . TYR A 1 97 ? -0.839 -29.641 -4.211 1 94.31 97 TYR A N 1
ATOM 794 C CA . TYR A 1 97 ? -0.414 -28.484 -3.418 1 94.31 97 TYR A CA 1
ATOM 795 C C . TYR A 1 97 ? -1.343 -28.281 -2.229 1 94.31 97 TYR A C 1
ATOM 797 O O . TYR A 1 97 ? -2.564 -28.359 -2.363 1 94.31 97 TYR A O 1
ATOM 805 N N . PHE A 1 98 ? -0.712 -28.031 -1.157 1 95 98 PHE A N 1
ATOM 806 C CA . PHE A 1 98 ? -1.443 -27.703 0.062 1 95 98 PHE A CA 1
ATOM 807 C C . PHE A 1 98 ? -1.957 -26.281 0.021 1 95 98 PHE A C 1
ATOM 809 O O . PHE A 1 98 ? -1.175 -25.328 -0.124 1 95 98 PHE A O 1
ATOM 816 N N . ASN A 1 99 ? -3.289 -26.125 0.151 1 94.88 99 ASN A N 1
ATOM 817 C CA . ASN A 1 99 ? -3.938 -24.828 -0.082 1 94.88 99 ASN A CA 1
ATOM 818 C C . ASN A 1 99 ? -3.379 -23.75 0.835 1 94.88 99 ASN A C 1
ATOM 820 O O . ASN A 1 99 ? -3.109 -22.625 0.391 1 94.88 99 ASN A O 1
ATOM 824 N N . PRO A 1 100 ? -3.236 -23.953 2.139 1 95.5 100 PRO A N 1
ATOM 825 C CA . PRO A 1 100 ? -2.633 -22.938 3.004 1 95.5 100 PRO A CA 1
ATOM 826 C C . PRO A 1 100 ? -1.251 -22.5 2.525 1 95.5 100 PRO A C 1
ATOM 828 O O . PRO A 1 100 ? -0.876 -21.344 2.691 1 95.5 100 PRO A O 1
ATOM 831 N N . ARG A 1 101 ? -0.526 -23.422 1.902 1 94.56 101 ARG A N 1
ATOM 832 C CA . ARG A 1 101 ? 0.775 -23.062 1.344 1 94.56 101 ARG A CA 1
ATOM 833 C C . ARG A 1 101 ? 0.62 -22.156 0.131 1 94.56 101 ARG A C 1
ATOM 835 O O . ARG A 1 101 ? 1.39 -21.203 -0.042 1 94.56 101 ARG A O 1
ATOM 842 N N . ILE A 1 102 ? -0.334 -22.484 -0.659 1 95.06 102 ILE A N 1
ATOM 843 C CA . ILE A 1 102 ? -0.62 -21.641 -1.806 1 95.06 102 ILE A CA 1
ATOM 844 C C . ILE A 1 102 ? -0.936 -20.219 -1.329 1 95.06 102 ILE A C 1
ATOM 846 O O . ILE A 1 102 ? -0.365 -19.25 -1.829 1 95.06 102 ILE A O 1
ATOM 850 N N . ARG A 1 103 ? -1.743 -20.203 -0.32 1 95.38 103 ARG A N 1
ATOM 851 C CA . ARG A 1 103 ? -2.141 -18.922 0.236 1 95.38 103 ARG A CA 1
ATOM 852 C C . ARG A 1 103 ? -0.933 -18.156 0.769 1 95.38 103 ARG A C 1
ATOM 854 O O . ARG A 1 103 ? -0.806 -16.953 0.545 1 95.38 103 ARG A O 1
ATOM 861 N N . GLU A 1 104 ? -0.095 -18.828 1.355 1 96 104 GLU A N 1
ATOM 862 C CA . GLU A 1 104 ? 1.11 -18.219 1.908 1 96 104 GLU A CA 1
ATOM 863 C C . GLU A 1 104 ? 2 -17.656 0.804 1 96 104 GLU A C 1
ATOM 865 O O . GLU A 1 104 ? 2.533 -16.547 0.93 1 96 104 GLU A O 1
ATOM 870 N N . GLN A 1 105 ? 2.148 -18.422 -0.225 1 96.06 105 GLN A N 1
ATOM 871 C CA . GLN A 1 105 ? 2.994 -18 -1.335 1 96.06 105 GLN A CA 1
ATOM 872 C C . GLN A 1 105 ? 2.4 -16.797 -2.051 1 96.06 105 GLN A C 1
ATOM 874 O O . GLN A 1 105 ? 3.115 -15.844 -2.377 1 96.06 105 GLN A O 1
ATOM 879 N N . VAL A 1 106 ? 1.153 -16.859 -2.213 1 97.12 106 VAL A N 1
ATOM 880 C CA . VAL A 1 106 ? 0.479 -15.758 -2.885 1 97.12 106 VAL A CA 1
ATOM 881 C C . VAL A 1 106 ? 0.537 -14.508 -2.01 1 97.12 106 VAL A C 1
ATOM 883 O O . VAL A 1 106 ? 0.744 -13.398 -2.51 1 97.12 106 VAL A O 1
ATOM 886 N N . THR A 1 107 ? 0.377 -14.688 -0.71 1 96.94 107 THR A N 1
ATOM 887 C CA . THR A 1 107 ? 0.481 -13.578 0.233 1 96.94 107 THR A CA 1
ATOM 888 C C . THR A 1 107 ? 1.865 -12.938 0.166 1 96.94 107 THR A C 1
ATOM 890 O O . THR A 1 107 ? 1.988 -11.711 0.143 1 96.94 107 THR A O 1
ATOM 893 N N . ALA A 1 108 ? 2.832 -13.742 0.1 1 96.31 108 ALA A N 1
ATOM 894 C CA . ALA A 1 108 ? 4.207 -13.25 0.016 1 96.31 108 ALA A CA 1
ATOM 895 C C . ALA A 1 108 ? 4.434 -12.469 -1.275 1 96.31 108 ALA A C 1
ATOM 897 O O . ALA A 1 108 ? 5.113 -11.438 -1.274 1 96.31 108 ALA A O 1
ATOM 898 N N . LEU A 1 109 ? 3.895 -12.953 -2.34 1 96.75 109 LEU A N 1
ATOM 899 C CA . LEU A 1 109 ? 4.012 -12.258 -3.617 1 96.75 109 LEU A CA 1
ATOM 900 C C . LEU A 1 109 ? 3.295 -10.906 -3.572 1 96.75 109 LEU A C 1
ATOM 902 O O . LEU A 1 109 ? 3.807 -9.914 -4.082 1 96.75 109 LEU A O 1
ATOM 906 N N . LEU A 1 110 ? 2.133 -10.938 -2.971 1 95.88 110 LEU A N 1
ATOM 907 C CA . LEU A 1 110 ? 1.374 -9.703 -2.809 1 95.88 110 LEU A CA 1
ATOM 908 C C . LEU A 1 110 ? 2.18 -8.664 -2.033 1 95.88 110 LEU A C 1
ATOM 910 O O . LEU A 1 110 ? 2.27 -7.508 -2.443 1 95.88 110 LEU A O 1
ATOM 914 N N . GLU A 1 111 ? 2.75 -9.109 -0.957 1 94.31 111 GLU A N 1
ATOM 915 C CA . GLU A 1 111 ? 3.58 -8.219 -0.156 1 94.31 111 GLU A CA 1
ATOM 916 C C . GLU A 1 111 ? 4.758 -7.684 -0.967 1 94.31 111 GLU A C 1
ATOM 918 O O . GLU A 1 111 ? 5.105 -6.504 -0.864 1 94.31 111 GLU A O 1
ATOM 923 N N . TYR A 1 112 ? 5.348 -8.539 -1.715 1 94.69 112 TYR A N 1
ATOM 924 C CA . TYR A 1 112 ? 6.48 -8.172 -2.551 1 94.69 112 TYR A CA 1
ATOM 925 C C . TYR A 1 112 ? 6.09 -7.086 -3.551 1 94.69 112 TYR A C 1
ATOM 927 O O . TYR A 1 112 ? 6.758 -6.055 -3.65 1 94.69 112 TYR A O 1
ATOM 935 N N . TYR A 1 113 ? 5.035 -7.258 -4.246 1 95.56 113 TYR A N 1
ATOM 936 C CA . TYR A 1 113 ? 4.66 -6.32 -5.301 1 95.56 113 TYR A CA 1
ATOM 937 C C . TYR A 1 113 ? 4.16 -5.008 -4.711 1 95.56 113 TYR A C 1
ATOM 939 O O . TYR A 1 113 ? 4.41 -3.936 -5.27 1 95.56 113 TYR A O 1
ATOM 947 N N . LEU A 1 114 ? 3.441 -5.121 -3.646 1 93.69 114 LEU A N 1
ATOM 948 C CA . LEU A 1 114 ? 3.002 -3.902 -2.979 1 93.69 114 LEU A CA 1
ATOM 949 C C . LEU A 1 114 ? 4.195 -3.074 -2.518 1 93.69 114 LEU A C 1
ATOM 951 O O . LEU A 1 114 ? 4.16 -1.842 -2.564 1 93.69 114 LEU A O 1
ATOM 955 N N . SER A 1 115 ? 5.211 -3.758 -2.137 1 90 115 SER A N 1
ATOM 956 C CA . SER A 1 115 ? 6.426 -3.08 -1.695 1 90 115 SER A CA 1
ATOM 957 C C . SER A 1 115 ? 7.234 -2.566 -2.881 1 90 115 SER A C 1
ATOM 959 O O . SER A 1 115 ? 7.863 -1.51 -2.799 1 90 115 SER A O 1
ATOM 961 N N . ALA A 1 116 ? 7.215 -3.244 -3.938 1 86.38 116 ALA A N 1
ATOM 962 C CA . ALA A 1 116 ? 8 -2.9 -5.117 1 86.38 116 ALA A CA 1
ATOM 963 C C . ALA A 1 116 ? 7.379 -1.726 -5.867 1 86.38 116 ALA A C 1
ATOM 965 O O . ALA A 1 116 ? 8.078 -0.999 -6.582 1 86.38 116 ALA A O 1
ATOM 966 N N . ALA A 1 117 ? 6.137 -1.594 -5.871 1 81.12 117 ALA A N 1
ATOM 967 C CA . ALA A 1 117 ? 5.434 -0.513 -6.555 1 81.12 117 ALA A CA 1
ATOM 968 C C . ALA A 1 117 ? 5.863 0.849 -6.016 1 81.12 117 ALA A C 1
ATOM 970 O O . ALA A 1 117 ? 5.727 1.865 -6.699 1 81.12 117 ALA A O 1
ATOM 971 N N . THR A 1 118 ? 6.293 0.948 -4.812 1 64.75 118 THR A N 1
ATOM 972 C CA . THR A 1 118 ? 6.609 2.219 -4.172 1 64.75 118 THR A CA 1
ATOM 973 C C . THR A 1 118 ? 8.023 2.664 -4.52 1 64.75 118 THR A C 1
ATOM 975 O O . THR A 1 118 ? 8.406 3.809 -4.262 1 64.75 118 THR A O 1
ATOM 978 N N . ILE A 1 119 ? 8.836 1.895 -5.223 1 54.12 119 ILE A N 1
ATOM 979 C CA . ILE A 1 119 ? 10.195 2.25 -5.602 1 54.12 119 ILE A CA 1
ATOM 980 C C . ILE A 1 119 ? 10.188 2.961 -6.953 1 54.12 119 ILE A C 1
ATOM 982 O O . ILE A 1 119 ? 9.516 2.523 -7.887 1 54.12 119 ILE A O 1
ATOM 986 N N . MET B 1 1 ? 20.766 35.875 6.898 1 34.38 1 MET B N 1
ATOM 987 C CA . MET B 1 1 ? 19.734 35.438 7.844 1 34.38 1 MET B CA 1
ATOM 988 C C . MET B 1 1 ? 18.844 34.375 7.23 1 34.38 1 MET B C 1
ATOM 990 O O . MET B 1 1 ? 18.078 34.656 6.305 1 34.38 1 MET B O 1
ATOM 994 N N . PRO B 1 2 ? 19.094 33.188 6.723 1 42.91 2 PRO B N 1
ATOM 995 C CA . PRO B 1 2 ? 18.594 32.125 5.84 1 42.91 2 PRO B CA 1
ATOM 996 C C . PRO B 1 2 ? 17.156 31.734 6.16 1 42.91 2 PRO B C 1
ATOM 998 O O . PRO B 1 2 ? 16.719 31.844 7.309 1 42.91 2 PRO B O 1
ATOM 1001 N N . ASP B 1 3 ? 15.961 31.828 5.262 1 45.16 3 ASP B N 1
ATOM 1002 C CA . ASP B 1 3 ? 14.547 32.156 5.414 1 45.16 3 ASP B CA 1
ATOM 1003 C C . ASP B 1 3 ? 13.875 31.219 6.422 1 45.16 3 ASP B C 1
ATOM 1005 O O . ASP B 1 3 ? 13.562 30.062 6.098 1 45.16 3 ASP B O 1
ATOM 1009 N N . ILE B 1 4 ? 14.328 31.266 7.691 1 50.75 4 ILE B N 1
ATOM 1010 C CA . ILE B 1 4 ? 13.781 30.75 8.945 1 50.75 4 ILE B CA 1
ATOM 1011 C C . ILE B 1 4 ? 12.273 30.578 8.82 1 50.75 4 ILE B C 1
ATOM 1013 O O . ILE B 1 4 ? 11.703 29.625 9.352 1 50.75 4 ILE B O 1
ATOM 1017 N N . ARG B 1 5 ? 11.781 31.578 7.996 1 62.47 5 ARG B N 1
ATOM 1018 C CA . ARG B 1 5 ? 10.336 31.594 7.812 1 62.47 5 ARG B CA 1
ATOM 1019 C C . ARG B 1 5 ? 9.883 30.391 6.98 1 62.47 5 ARG B C 1
ATOM 1021 O O . ARG B 1 5 ? 8.836 29.812 7.25 1 62.47 5 ARG B O 1
ATOM 1028 N N . ASN B 1 6 ? 10.984 30.109 6.059 1 70.12 6 ASN B N 1
ATOM 1029 C CA . ASN B 1 6 ? 10.617 28.984 5.203 1 70.12 6 ASN B CA 1
ATOM 1030 C C . ASN B 1 6 ? 10.664 27.656 5.957 1 70.12 6 ASN B C 1
ATOM 1032 O O . ASN B 1 6 ? 9.773 26.828 5.805 1 70.12 6 ASN B O 1
ATOM 1036 N N . ASN B 1 7 ? 11.719 27.484 6.746 1 81.19 7 ASN B N 1
ATOM 1037 C CA . ASN B 1 7 ? 11.844 26.266 7.543 1 81.19 7 ASN B CA 1
ATOM 1038 C C . ASN B 1 7 ? 10.711 26.141 8.562 1 81.19 7 ASN B C 1
ATOM 1040 O O . ASN B 1 7 ? 10.164 25.062 8.766 1 81.19 7 ASN B O 1
ATOM 1044 N N . THR B 1 8 ? 10.352 27.312 9.047 1 85.44 8 THR B N 1
ATOM 1045 C CA . THR B 1 8 ? 9.273 27.312 10.023 1 85.44 8 THR B CA 1
ATOM 1046 C C . THR B 1 8 ? 7.941 26.953 9.359 1 85.44 8 THR B C 1
ATOM 1048 O O . THR B 1 8 ? 7.137 26.219 9.922 1 85.44 8 THR B O 1
ATOM 1051 N N . ARG B 1 9 ? 7.844 27.516 8.141 1 86.88 9 ARG B N 1
ATOM 1052 C CA . ARG B 1 9 ? 6.621 27.25 7.391 1 86.88 9 ARG B CA 1
ATOM 1053 C C . ARG B 1 9 ? 6.477 25.766 7.098 1 86.88 9 ARG B C 1
ATOM 1055 O O . ARG B 1 9 ? 5.387 25.203 7.234 1 86.88 9 ARG B O 1
ATOM 1062 N N . ASP B 1 10 ? 7.531 25.234 6.684 1 91.81 10 ASP B N 1
ATOM 1063 C CA . ASP B 1 10 ? 7.535 23.797 6.414 1 91.81 10 ASP B CA 1
ATOM 1064 C C . ASP B 1 10 ? 7.18 23 7.668 1 91.81 10 ASP B C 1
ATOM 1066 O O . ASP B 1 10 ? 6.418 22.031 7.605 1 91.81 10 ASP B O 1
ATOM 1070 N N . LEU B 1 11 ? 7.754 23.438 8.719 1 94.19 11 LEU B N 1
ATOM 1071 C CA . LEU B 1 11 ? 7.488 22.781 9.992 1 94.19 11 LEU B CA 1
ATOM 1072 C C . LEU B 1 11 ? 6.016 22.906 10.375 1 94.19 11 LEU B C 1
ATOM 1074 O O . LEU B 1 11 ? 5.402 21.938 10.82 1 94.19 11 LEU B O 1
ATOM 1078 N N . ILE B 1 12 ? 5.492 24.016 10.156 1 92.81 12 ILE B N 1
ATOM 1079 C CA . ILE B 1 12 ? 4.09 24.281 10.469 1 92.81 12 ILE B CA 1
ATOM 1080 C C . ILE B 1 12 ? 3.199 23.391 9.602 1 92.81 12 ILE B C 1
ATOM 1082 O O . ILE B 1 12 ? 2.252 22.781 10.094 1 92.81 12 ILE B O 1
ATOM 1086 N N . GLU B 1 13 ? 3.518 23.359 8.398 1 93.19 13 GLU B N 1
ATOM 1087 C CA . GLU B 1 13 ? 2.732 22.531 7.484 1 93.19 13 GLU B CA 1
ATOM 1088 C C . GLU B 1 13 ? 2.775 21.062 7.895 1 93.19 13 GLU B C 1
ATOM 1090 O O . GLU B 1 13 ? 1.748 20.375 7.895 1 93.19 13 GLU B O 1
ATOM 1095 N N . LYS B 1 14 ? 3.938 20.609 8.195 1 95.69 14 LYS B N 1
ATOM 1096 C CA . LYS B 1 14 ? 4.059 19.234 8.68 1 95.69 14 LYS B CA 1
ATOM 1097 C C . LYS B 1 14 ? 3.223 19.031 9.938 1 95.69 14 LYS B C 1
ATOM 1099 O O . LYS B 1 14 ? 2.604 17.969 10.109 1 95.69 14 LYS B O 1
ATOM 1104 N N . GLY B 1 15 ? 3.236 20.094 10.789 1 95.5 15 GLY B N 1
ATOM 1105 C CA . GLY B 1 15 ? 2.451 20.016 12.008 1 95.5 15 GLY B CA 1
ATOM 1106 C C . GLY B 1 15 ? 0.956 20 11.758 1 95.5 15 GLY B C 1
ATOM 1107 O O . GLY B 1 15 ? 0.188 19.516 12.594 1 95.5 15 GLY B O 1
ATOM 1108 N N . LEU B 1 16 ? 0.573 20.422 10.656 1 94.94 16 LEU B N 1
ATOM 1109 C CA . LEU B 1 16 ? -0.839 20.469 10.297 1 94.94 16 LEU B CA 1
ATOM 1110 C C . LEU B 1 16 ? -1.266 19.203 9.578 1 94.94 16 LEU B C 1
ATOM 1112 O O . LEU B 1 16 ? -2.299 18.609 9.906 1 94.94 16 LEU B O 1
ATOM 1116 N N . PHE B 1 17 ? -0.474 18.781 8.672 1 96.5 17 PHE B N 1
ATOM 1117 C CA . PHE B 1 17 ? -0.916 17.766 7.727 1 96.5 17 PHE B CA 1
ATOM 1118 C C . PHE B 1 17 ? -0.549 16.375 8.227 1 96.5 17 PHE B C 1
ATOM 1120 O O . PHE B 1 17 ? -1.258 15.406 7.949 1 96.5 17 PHE B O 1
ATOM 1127 N N . LEU B 1 18 ? 0.506 16.141 8.992 1 97.19 18 LEU B N 1
ATOM 1128 C CA . LEU B 1 18 ? 0.974 14.836 9.445 1 97.19 18 LEU B CA 1
ATOM 1129 C C . LEU B 1 18 ? -0.048 14.188 10.367 1 97.19 18 LEU B C 1
ATOM 1131 O O . LEU B 1 18 ? -0.334 12.992 10.242 1 97.19 18 LEU B O 1
ATOM 1135 N N . PRO B 1 19 ? -0.545 15 11.336 1 97.31 19 PRO B N 1
ATOM 1136 C CA . PRO B 1 19 ? -1.579 14.398 12.18 1 97.31 19 PRO B CA 1
ATOM 1137 C C . PRO B 1 19 ? -2.801 13.945 11.383 1 97.31 19 PRO B C 1
ATOM 1139 O O . PRO B 1 19 ? -3.41 12.922 11.711 1 97.31 19 PRO B O 1
ATOM 1142 N N . MET B 1 20 ? -3.113 14.75 10.438 1 96.81 20 MET B N 1
ATOM 1143 C CA . MET B 1 20 ? -4.234 14.383 9.578 1 96.81 20 MET B CA 1
ATOM 1144 C C . MET B 1 20 ? -3.941 13.086 8.828 1 96.81 20 MET B C 1
ATOM 1146 O O . MET B 1 20 ? -4.805 12.211 8.727 1 96.81 20 MET B O 1
ATOM 1150 N N . THR B 1 21 ? -2.805 12.961 8.305 1 97.81 21 THR B N 1
ATOM 1151 C CA . THR B 1 21 ? -2.375 11.773 7.566 1 97.81 21 THR B CA 1
ATOM 1152 C C . THR B 1 21 ? -2.385 10.547 8.469 1 97.81 21 THR B C 1
ATOM 1154 O O . THR B 1 21 ? -2.898 9.492 8.086 1 97.81 21 THR B O 1
ATOM 1157 N N . ALA B 1 22 ? -1.822 10.68 9.648 1 98 22 ALA B N 1
ATOM 1158 C CA . ALA B 1 22 ? -1.804 9.578 10.609 1 98 22 ALA B CA 1
ATOM 1159 C C . ALA B 1 22 ? -3.221 9.133 10.961 1 98 22 ALA B C 1
ATOM 1161 O O . ALA B 1 22 ? -3.484 7.938 11.094 1 98 22 ALA B O 1
ATOM 1162 N N . ALA B 1 23 ? -4.078 10.086 11.094 1 97.56 23 ALA B N 1
ATOM 1163 C CA . ALA B 1 23 ? -5.469 9.773 11.406 1 97.56 23 ALA B CA 1
ATOM 1164 C C . ALA B 1 23 ? -6.121 8.984 10.273 1 97.56 23 ALA B C 1
ATOM 1166 O O . ALA B 1 23 ? -6.867 8.031 10.523 1 97.56 23 ALA B O 1
ATOM 1167 N N . ILE B 1 24 ? -5.879 9.383 9.102 1 97.62 24 ILE B N 1
ATOM 1168 C CA . ILE B 1 24 ? -6.449 8.695 7.949 1 97.62 24 ILE B CA 1
ATOM 1169 C C . ILE B 1 24 ? -5.914 7.27 7.883 1 97.62 24 ILE B C 1
ATOM 1171 O O . ILE B 1 24 ? -6.676 6.324 7.656 1 97.62 24 ILE B O 1
ATOM 1175 N N . LEU B 1 25 ? -4.664 7.078 8.094 1 97.56 25 LEU B N 1
ATOM 1176 C CA . LEU B 1 25 ? -4.062 5.75 8.094 1 97.56 25 LEU B CA 1
ATOM 1177 C C . LEU B 1 25 ? -4.672 4.879 9.188 1 97.56 25 LEU B C 1
ATOM 1179 O O . LEU B 1 25 ? -4.957 3.699 8.961 1 97.56 25 LEU B O 1
ATOM 1183 N N . ASN B 1 26 ? -4.836 5.461 10.336 1 97.38 26 ASN B N 1
ATOM 1184 C CA . ASN B 1 26 ? -5.445 4.734 11.445 1 97.38 26 ASN B CA 1
ATOM 1185 C C . ASN B 1 26 ? -6.875 4.305 11.109 1 97.38 26 ASN B C 1
ATOM 1187 O O . ASN B 1 26 ? -7.254 3.16 11.352 1 97.38 26 ASN B O 1
ATOM 1191 N N . ARG B 1 27 ? -7.551 5.199 10.602 1 96.94 27 ARG B N 1
ATOM 1192 C CA . ARG B 1 27 ? -8.922 4.902 10.203 1 96.94 27 ARG B CA 1
ATOM 1193 C C . ARG B 1 27 ? -8.961 3.805 9.141 1 96.94 27 ARG B C 1
ATOM 1195 O O . ARG B 1 27 ? -9.797 2.898 9.211 1 96.94 27 ARG B O 1
ATOM 1202 N N . ASP B 1 28 ? -8.133 3.93 8.141 1 96.44 28 ASP B N 1
ATOM 1203 C CA . ASP B 1 28 ? -8.07 2.943 7.066 1 96.44 28 ASP B CA 1
ATOM 1204 C C . ASP B 1 28 ? -7.707 1.563 7.613 1 96.44 28 ASP B C 1
ATOM 1206 O O . ASP B 1 28 ? -8.211 0.547 7.133 1 96.44 28 ASP B O 1
ATOM 1210 N N . LEU B 1 29 ? -6.832 1.532 8.562 1 96.31 29 LEU B N 1
ATOM 1211 C CA . LEU B 1 29 ? -6.457 0.275 9.195 1 96.31 29 LEU B CA 1
ATOM 1212 C C . LEU B 1 29 ? -7.664 -0.387 9.852 1 96.31 29 LEU B C 1
ATOM 1214 O O . LEU B 1 29 ? -7.867 -1.595 9.711 1 96.31 29 LEU B O 1
ATOM 1218 N N . GLU B 1 30 ? -8.453 0.413 10.484 1 95.69 30 GLU B N 1
ATOM 1219 C CA . GLU B 1 30 ? -9.656 -0.087 11.141 1 95.69 30 GLU B CA 1
ATOM 1220 C C . GLU B 1 30 ? -10.711 -0.499 10.117 1 95.69 30 GLU B C 1
ATOM 1222 O O . GLU B 1 30 ? -11.438 -1.47 10.32 1 95.69 30 GLU B O 1
ATOM 1227 N N . ALA B 1 31 ? -10.75 0.214 9.07 1 95 31 ALA B N 1
ATOM 1228 C CA . ALA B 1 31 ? -11.773 -0 8.047 1 95 31 ALA B CA 1
ATOM 1229 C C . ALA B 1 31 ? -11.43 -1.211 7.184 1 95 31 ALA B C 1
ATOM 1231 O O . ALA B 1 31 ? -12.305 -1.754 6.5 1 95 31 ALA B O 1
ATOM 1232 N N . LEU B 1 32 ? -10.219 -1.636 7.141 1 93.38 32 LEU B N 1
ATOM 1233 C CA . LEU B 1 32 ? -9.75 -2.717 6.281 1 93.38 32 LEU B CA 1
ATOM 1234 C C . LEU B 1 32 ? -10.57 -3.984 6.504 1 93.38 32 LEU B C 1
ATOM 1236 O O . LEU B 1 32 ? -10.836 -4.727 5.555 1 93.38 32 LEU B O 1
ATOM 1240 N N . ASP B 1 33 ? -10.961 -4.18 7.703 1 90.56 33 ASP B N 1
ATOM 1241 C CA . ASP B 1 33 ? -11.711 -5.387 8.039 1 90.56 33 ASP B CA 1
ATOM 1242 C C . ASP B 1 33 ? -13.078 -5.391 7.355 1 90.56 33 ASP B C 1
ATOM 1244 O O . ASP B 1 33 ? -13.664 -6.453 7.129 1 90.56 33 ASP B O 1
ATOM 1248 N N . SER B 1 34 ? -13.547 -4.277 7.016 1 91.81 34 SER B N 1
ATOM 1249 C CA . SER B 1 34 ? -14.852 -4.16 6.375 1 91.81 34 SER B CA 1
ATOM 1250 C C . SER B 1 34 ? -14.719 -4.199 4.855 1 91.81 34 SER B C 1
ATOM 1252 O O . SER B 1 34 ? -15.727 -4.199 4.141 1 91.81 34 SER B O 1
ATOM 1254 N N . CYS B 1 35 ? -13.523 -4.168 4.328 1 92.69 35 CYS B N 1
ATOM 1255 C CA . CYS B 1 35 ? -13.297 -4.191 2.887 1 92.69 35 CYS B CA 1
ATOM 1256 C C . CYS B 1 35 ? -13.32 -5.617 2.354 1 92.69 35 CYS B C 1
ATOM 1258 O O . CYS B 1 35 ? -12.922 -6.551 3.049 1 92.69 35 CYS B O 1
ATOM 1260 N N . PRO B 1 36 ? -13.844 -5.777 1.178 1 92.75 36 PRO B N 1
ATOM 1261 C CA . PRO B 1 36 ? -13.945 -7.109 0.572 1 92.75 36 PRO B CA 1
ATOM 1262 C C . PRO B 1 36 ? -12.641 -7.57 -0.062 1 92.75 36 PRO B C 1
ATOM 1264 O O . PRO B 1 36 ? -12.594 -7.844 -1.264 1 92.75 36 PRO B O 1
ATOM 1267 N N . PHE B 1 37 ? -11.609 -7.621 0.578 1 93.12 37 PHE B N 1
ATOM 1268 C CA . PHE B 1 37 ? -10.328 -8.125 0.108 1 93.12 37 PHE B CA 1
ATOM 1269 C C . PHE B 1 37 ? -10.117 -9.57 0.549 1 93.12 37 PHE B C 1
ATOM 1271 O O . PHE B 1 37 ? -10.406 -9.922 1.694 1 93.12 37 PHE B O 1
ATOM 1278 N N . LYS B 1 38 ? -9.672 -10.344 -0.421 1 89.88 38 LYS B N 1
ATOM 1279 C CA . LYS B 1 38 ? -9.453 -11.75 -0.125 1 89.88 38 LYS B CA 1
ATOM 1280 C C . LYS B 1 38 ? -8.312 -11.938 0.867 1 89.88 38 LYS B C 1
ATOM 1282 O O . LYS B 1 38 ? -8.461 -12.625 1.877 1 89.88 38 LYS B O 1
ATOM 1287 N N . LEU B 1 39 ? -7.164 -11.297 0.647 1 94.25 39 LEU B N 1
ATOM 1288 C CA . LEU B 1 39 ? -5.996 -11.32 1.521 1 94.25 39 LEU B CA 1
ATOM 1289 C C . LEU B 1 39 ? -5.734 -9.945 2.117 1 94.25 39 LEU B C 1
ATOM 1291 O O . LEU B 1 39 ? -5.094 -9.102 1.484 1 94.25 39 LEU B O 1
ATOM 1295 N N . LYS B 1 40 ? -6.113 -9.758 3.375 1 94.62 40 LYS B N 1
ATOM 1296 C CA . LYS B 1 40 ? -6.086 -8.43 3.982 1 94.62 40 LYS B CA 1
ATOM 1297 C C . LYS B 1 40 ? -4.754 -8.18 4.684 1 94.62 40 LYS B C 1
ATOM 1299 O O . LYS B 1 40 ? -4.34 -7.027 4.844 1 94.62 40 LYS B O 1
ATOM 1304 N N . GLN B 1 41 ? -4.129 -9.242 5.031 1 94.5 41 GLN B N 1
ATOM 1305 C CA . GLN B 1 41 ? -2.961 -9.156 5.902 1 94.5 41 GLN B CA 1
ATOM 1306 C C . GLN B 1 41 ? -1.862 -8.312 5.266 1 94.5 41 GLN B C 1
ATOM 1308 O O . GLN B 1 41 ? -1.259 -7.469 5.93 1 94.5 41 GLN B O 1
ATOM 1313 N N . PRO B 1 42 ? -1.583 -8.477 3.984 1 94.5 42 PRO B N 1
ATOM 1314 C CA . PRO B 1 42 ? -0.539 -7.652 3.369 1 94.5 42 PRO B CA 1
ATOM 1315 C C . PRO B 1 42 ? -0.85 -6.16 3.434 1 94.5 42 PRO B C 1
AT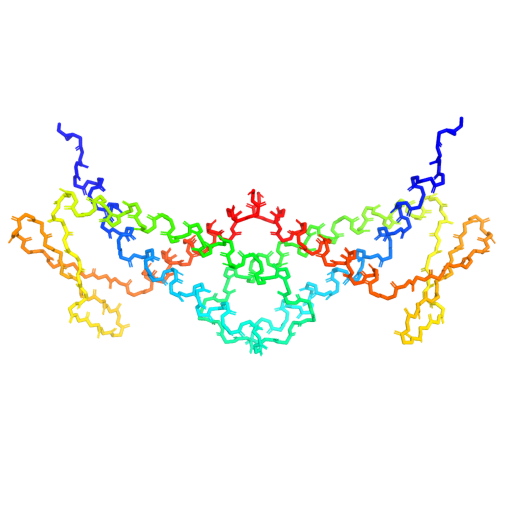OM 1317 O O . PRO B 1 42 ? 0.049 -5.348 3.666 1 94.5 42 PRO B O 1
ATOM 1320 N N . TYR B 1 43 ? -2.066 -5.895 3.275 1 95 43 TYR B N 1
ATOM 1321 C CA . TYR B 1 43 ? -2.48 -4.5 3.338 1 95 43 TYR B CA 1
ATOM 1322 C C . TYR B 1 43 ? -2.412 -3.975 4.77 1 95 43 TYR B C 1
ATOM 1324 O O . TYR B 1 43 ? -2.018 -2.828 4.996 1 95 43 TYR B O 1
ATOM 1332 N N . LYS B 1 44 ? -2.836 -4.777 5.637 1 95.62 44 LYS B N 1
ATOM 1333 C CA . LYS B 1 44 ? -2.789 -4.406 7.047 1 95.62 44 LYS B CA 1
ATOM 1334 C C . LYS B 1 44 ? -1.363 -4.078 7.48 1 95.62 44 LYS B C 1
ATOM 1336 O O . LYS B 1 44 ? -1.129 -3.068 8.148 1 95.62 44 LYS B O 1
ATOM 1341 N N . GLN B 1 45 ? -0.539 -4.949 7.113 1 94.56 45 GLN B N 1
ATOM 1342 C CA . GLN B 1 45 ? 0.863 -4.746 7.465 1 94.56 45 GLN B CA 1
ATOM 1343 C C . GLN B 1 45 ? 1.41 -3.475 6.82 1 94.56 45 GLN B C 1
ATOM 1345 O O . GLN B 1 45 ? 2.115 -2.697 7.469 1 94.56 45 GLN B O 1
ATOM 1350 N N . LEU B 1 46 ? 1.1 -3.258 5.613 1 94.19 46 LEU B N 1
ATOM 1351 C CA . LEU B 1 46 ? 1.554 -2.084 4.875 1 94.19 46 LEU B CA 1
ATOM 1352 C C . LEU B 1 46 ? 1.07 -0.801 5.547 1 94.19 46 LEU B C 1
ATOM 1354 O O . LEU B 1 46 ? 1.866 0.101 5.816 1 94.19 46 LEU B O 1
ATOM 1358 N N . ILE B 1 47 ? -0.196 -0.744 5.852 1 95.81 47 ILE B N 1
ATOM 1359 C CA . ILE B 1 47 ? -0.791 0.451 6.441 1 95.81 47 ILE B CA 1
ATOM 1360 C C . ILE B 1 47 ? -0.265 0.645 7.859 1 95.81 47 ILE B C 1
ATOM 1362 O O . ILE B 1 47 ? 0.01 1.771 8.281 1 95.81 47 ILE B O 1
ATOM 1366 N N . SER B 1 48 ? -0.108 -0.455 8.547 1 96.44 48 SER B N 1
ATOM 1367 C CA . SER B 1 48 ? 0.411 -0.39 9.914 1 96.44 48 SER B CA 1
ATOM 1368 C C . SER B 1 48 ? 1.831 0.166 9.938 1 96.44 48 SER B C 1
ATOM 1370 O O . SER B 1 48 ? 2.148 1.034 10.75 1 96.44 48 SER B O 1
ATOM 1372 N N . CYS B 1 49 ? 2.604 -0.304 9.031 1 96 49 CYS B N 1
ATOM 1373 C CA . CYS B 1 49 ? 3.977 0.18 8.938 1 96 49 CYS B CA 1
ATOM 1374 C C . CYS B 1 49 ? 4.008 1.646 8.523 1 96 49 CYS B C 1
ATOM 1376 O O . CYS B 1 49 ? 4.777 2.436 9.07 1 96 49 CYS B O 1
ATOM 1378 N N . SER B 1 50 ? 3.184 1.969 7.613 1 96.19 50 SER B N 1
ATOM 1379 C CA . SER B 1 50 ? 3.09 3.359 7.184 1 96.19 50 SER B CA 1
ATOM 1380 C C . SER B 1 50 ? 2.67 4.266 8.336 1 96.19 50 SER B C 1
ATOM 1382 O O . SER B 1 50 ? 3.189 5.375 8.477 1 96.19 50 SER B O 1
ATOM 1384 N N . LEU B 1 51 ? 1.743 3.799 9.102 1 97.5 51 LEU B N 1
ATOM 1385 C CA . LEU B 1 51 ? 1.266 4.555 10.25 1 97.5 51 LEU B CA 1
ATOM 1386 C C . LEU B 1 51 ? 2.387 4.773 11.266 1 97.5 51 LEU B C 1
ATOM 1388 O O . LEU B 1 51 ? 2.551 5.875 11.789 1 97.5 51 LEU B O 1
ATOM 1392 N N . LYS B 1 52 ? 3.152 3.738 11.461 1 97.38 52 LYS B N 1
ATOM 1393 C CA . LYS B 1 52 ? 4.262 3.834 12.406 1 97.38 52 LYS B CA 1
ATOM 1394 C C . LYS B 1 52 ? 5.273 4.887 11.961 1 97.38 52 LYS B C 1
ATOM 1396 O O . LYS B 1 52 ? 5.754 5.676 12.773 1 97.38 52 LYS B O 1
ATOM 1401 N N . LEU B 1 53 ? 5.551 4.906 10.734 1 97 53 LEU B N 1
ATOM 1402 C CA . LEU B 1 53 ? 6.492 5.875 10.188 1 97 53 LEU B CA 1
ATOM 1403 C C . LEU B 1 53 ? 5.941 7.293 10.305 1 97 53 LEU B C 1
ATOM 1405 O O . LEU B 1 53 ? 6.66 8.211 10.695 1 97 53 LEU B O 1
ATOM 1409 N N . ALA B 1 54 ? 4.699 7.441 9.938 1 97.5 54 ALA B N 1
ATOM 1410 C CA . ALA B 1 54 ? 4.051 8.75 10.023 1 97.5 54 ALA B CA 1
ATOM 1411 C C . ALA B 1 54 ? 4.016 9.258 11.461 1 97.5 54 ALA B C 1
ATOM 1413 O O . ALA B 1 54 ? 4.234 10.445 11.711 1 97.5 54 ALA B O 1
ATOM 1414 N N . GLN B 1 55 ? 3.764 8.375 12.359 1 97.69 55 GLN B N 1
ATOM 1415 C CA . GLN B 1 55 ? 3.701 8.742 13.773 1 97.69 55 GLN B CA 1
ATOM 1416 C C . GLN B 1 55 ? 5.074 9.148 14.297 1 97.69 55 GLN B C 1
ATOM 1418 O O . GLN B 1 55 ? 5.188 10.07 15.109 1 97.69 55 GLN B O 1
ATOM 1423 N N . LYS B 1 56 ? 6.039 8.445 13.906 1 97.62 56 LYS B N 1
ATOM 1424 C CA . LYS B 1 56 ? 7.398 8.805 14.289 1 97.62 56 LYS B CA 1
ATOM 1425 C C . LYS B 1 56 ? 7.754 10.211 13.805 1 97.62 56 LYS B C 1
ATOM 1427 O O . LYS B 1 56 ? 8.266 11.023 14.57 1 97.62 56 LYS B O 1
ATOM 1432 N N . ASP B 1 57 ? 7.477 10.43 12.523 1 97.56 57 ASP B N 1
ATOM 1433 C CA . ASP B 1 57 ? 7.723 11.758 11.969 1 97.56 57 ASP B CA 1
ATOM 1434 C C . ASP B 1 57 ? 6.918 12.82 12.711 1 97.56 57 ASP B C 1
ATOM 1436 O O . ASP B 1 57 ? 7.418 13.914 12.977 1 97.56 57 ASP B O 1
ATOM 1440 N N . LEU B 1 58 ? 5.715 12.5 12.992 1 97.62 58 LEU B N 1
ATOM 1441 C CA . LEU B 1 58 ? 4.84 13.422 13.711 1 97.62 58 LEU B CA 1
ATOM 1442 C C . LEU B 1 58 ? 5.418 13.758 15.086 1 97.62 58 LEU B C 1
ATOM 1444 O O . LEU B 1 58 ? 5.406 14.922 15.5 1 97.62 58 LEU B O 1
ATOM 1448 N N . SER B 1 59 ? 5.938 12.789 15.758 1 97.88 59 SER B N 1
ATOM 1449 C CA . SER B 1 59 ? 6.547 13 17.078 1 97.88 59 SER B CA 1
ATOM 1450 C C . SER B 1 59 ? 7.73 13.953 16.984 1 97.88 59 SER B C 1
ATOM 1452 O O . SER B 1 59 ? 7.879 14.844 17.828 1 97.88 59 SER B O 1
ATOM 1454 N N . ASP B 1 60 ? 8.516 13.719 15.977 1 97.81 60 ASP B N 1
ATOM 1455 C CA . ASP B 1 60 ? 9.672 14.586 15.766 1 97.81 60 ASP B CA 1
ATOM 1456 C C . ASP B 1 60 ? 9.242 16.016 15.469 1 97.81 60 ASP B C 1
ATOM 1458 O O . ASP B 1 60 ? 9.836 16.969 15.977 1 97.81 60 ASP B O 1
ATOM 1462 N N . VAL B 1 61 ? 8.281 16.094 14.648 1 97.31 61 VAL B N 1
ATOM 1463 C CA . VAL B 1 61 ? 7.766 17.406 14.281 1 97.31 61 VAL B CA 1
ATOM 1464 C C . VAL B 1 61 ? 7.176 18.094 15.516 1 97.31 61 VAL B C 1
ATOM 1466 O O . VAL B 1 61 ? 7.418 19.281 15.742 1 97.31 61 VAL B O 1
ATOM 1469 N N . ARG B 1 62 ? 6.473 17.422 16.344 1 96.69 62 ARG B N 1
ATOM 1470 C CA . ARG B 1 62 ? 5.879 17.969 17.547 1 96.69 62 ARG B CA 1
ATOM 1471 C C . ARG B 1 62 ? 6.957 18.453 18.516 1 96.69 62 ARG B C 1
ATOM 1473 O O . ARG B 1 62 ? 6.812 19.5 19.141 1 96.69 62 ARG B O 1
ATOM 1480 N N . LYS B 1 63 ? 7.984 17.703 18.578 1 97.44 63 LYS B N 1
ATOM 1481 C CA . LYS B 1 63 ? 9.109 18.094 19.422 1 97.44 63 LYS B CA 1
ATOM 1482 C C . LYS B 1 63 ? 9.711 19.422 18.953 1 97.44 63 LYS B C 1
ATOM 1484 O O . LYS B 1 63 ? 9.992 20.297 19.766 1 97.44 63 LYS B O 1
ATOM 1489 N N . GLU B 1 64 ? 9.906 19.469 17.688 1 96.62 64 GLU B N 1
ATOM 1490 C CA . GLU B 1 64 ? 10.492 20.688 17.109 1 96.62 64 GLU B CA 1
ATOM 1491 C C . GLU B 1 64 ? 9.57 21.891 17.297 1 96.62 64 GLU B C 1
ATOM 1493 O O . GLU B 1 64 ? 10.031 22.984 17.578 1 96.62 64 GLU B O 1
ATOM 1498 N N . LEU B 1 65 ? 8.297 21.625 17.109 1 95.62 65 LEU B N 1
ATOM 1499 C CA . LEU B 1 65 ? 7.324 22.688 17.297 1 95.62 65 LEU B CA 1
ATOM 1500 C C . LEU B 1 65 ? 7.352 23.188 18.75 1 95.62 65 LEU B C 1
ATOM 1502 O O . LEU B 1 65 ? 7.301 24.391 18.984 1 95.62 65 LEU B O 1
ATOM 1506 N N . ARG B 1 66 ? 7.457 22.312 19.641 1 95 66 ARG B N 1
ATOM 1507 C CA . ARG B 1 66 ? 7.539 22.688 21.062 1 95 66 ARG B CA 1
ATOM 1508 C C . ARG B 1 66 ? 8.812 23.469 21.344 1 95 66 ARG B C 1
ATOM 1510 O O . ARG B 1 66 ? 8.781 24.484 22.047 1 95 66 ARG B O 1
ATOM 1517 N N . LYS B 1 67 ? 9.852 23.016 20.859 1 94.88 67 LYS B N 1
ATOM 1518 C CA . LYS B 1 67 ? 11.148 23.656 21.047 1 94.88 67 LYS B CA 1
ATOM 1519 C C . LYS B 1 67 ? 11.117 25.109 20.578 1 94.88 67 LYS B C 1
ATOM 1521 O O . LYS B 1 67 ? 11.695 25.984 21.219 1 94.88 67 LYS B O 1
ATOM 1526 N N . ARG B 1 68 ? 10.383 25.281 19.531 1 92.81 68 ARG B N 1
ATOM 1527 C CA . ARG B 1 68 ? 10.328 26.609 18.938 1 92.81 68 ARG B CA 1
ATOM 1528 C C . ARG B 1 68 ? 9.133 27.406 19.453 1 92.81 68 ARG B C 1
ATOM 1530 O O . ARG B 1 68 ? 8.844 28.5 18.969 1 92.81 68 ARG B O 1
ATOM 1537 N N . LYS B 1 69 ? 8.422 26.812 20.422 1 93.19 69 LYS B N 1
ATOM 1538 C CA . LYS B 1 69 ? 7.262 27.438 21.062 1 93.19 69 LYS B CA 1
ATOM 1539 C C . LYS B 1 69 ? 6.215 27.828 20.016 1 93.19 69 LYS B C 1
ATOM 1541 O O . LYS B 1 69 ? 5.707 28.953 20.047 1 93.19 69 LYS B O 1
ATOM 1546 N N . ILE B 1 70 ? 6.008 26.906 19.109 1 94.62 70 ILE B N 1
ATOM 1547 C CA . ILE B 1 70 ? 5 27.109 18.062 1 94.62 70 ILE B CA 1
ATOM 1548 C C . ILE B 1 70 ? 3.775 26.25 18.359 1 94.62 70 ILE B C 1
ATOM 1550 O O . ILE B 1 70 ? 3.904 25.062 18.656 1 94.62 70 ILE B O 1
ATOM 1554 N N . LYS B 1 71 ? 2.607 26.891 18.344 1 94.44 71 LYS B N 1
ATOM 1555 C CA . LYS B 1 71 ? 1.343 26.172 18.516 1 94.44 71 LYS B CA 1
ATOM 1556 C C . LYS B 1 71 ? 0.401 26.438 17.344 1 94.44 71 LYS B C 1
ATOM 1558 O O . LYS B 1 71 ? 0.326 27.562 16.844 1 94.44 71 LYS B O 1
ATOM 1563 N N . ILE B 1 72 ? -0.26 25.312 16.922 1 93.94 72 ILE B N 1
ATOM 1564 C CA . ILE B 1 72 ? -1.178 25.438 15.797 1 93.94 72 ILE B CA 1
ATOM 1565 C C . ILE B 1 72 ? -2.535 24.844 16.172 1 93.94 72 ILE B C 1
ATOM 1567 O O . ILE B 1 72 ? -2.607 23.75 16.719 1 93.94 72 ILE B O 1
ATOM 1571 N N . TYR B 1 73 ? -3.592 25.562 15.914 1 92.69 73 TYR B N 1
ATOM 1572 C CA . TYR B 1 73 ? -4.918 25.016 16.156 1 92.69 73 TYR B CA 1
ATOM 1573 C C . TYR B 1 73 ? -5.914 25.484 15.109 1 92.69 73 TYR B C 1
ATOM 1575 O O . TYR B 1 73 ? -5.762 26.578 14.547 1 92.69 73 TYR B O 1
ATOM 1583 N N . GLU B 1 74 ? -6.836 24.641 14.82 1 92.06 74 GLU B N 1
ATOM 1584 C CA . GLU B 1 74 ? -7.898 24.969 13.875 1 92.06 74 GLU B CA 1
ATOM 1585 C C . GLU B 1 74 ? -8.953 25.859 14.516 1 92.06 74 GLU B C 1
ATOM 1587 O O . GLU B 1 74 ? -9.508 25.516 15.562 1 92.06 74 GLU B O 1
ATOM 1592 N N . ALA B 1 75 ? -9.203 27.031 13.922 1 92.12 75 ALA B N 1
ATOM 1593 C CA . ALA B 1 75 ? -10.148 27.984 14.484 1 92.12 75 ALA B CA 1
ATOM 1594 C C . ALA B 1 75 ? -11.523 27.844 13.82 1 92.12 75 ALA B C 1
ATOM 1596 O O . ALA B 1 75 ? -12.547 27.812 14.508 1 92.12 75 ALA B O 1
ATOM 1597 N N . GLU B 1 76 ? -11.562 27.844 12.516 1 93.81 76 GLU B N 1
ATOM 1598 C CA . GLU B 1 76 ? -12.805 27.781 11.758 1 93.81 76 GLU B CA 1
ATOM 1599 C C . GLU B 1 76 ? -12.617 27 10.453 1 93.81 76 GLU B C 1
ATOM 1601 O O . GLU B 1 76 ? -11.523 27 9.883 1 93.81 76 GLU B O 1
ATOM 1606 N N . ARG B 1 77 ? -13.773 26.312 10.102 1 92.94 77 ARG B N 1
ATOM 1607 C CA . ARG B 1 77 ? -13.742 25.578 8.836 1 92.94 77 ARG B CA 1
ATOM 1608 C C . ARG B 1 77 ? -15.031 25.797 8.055 1 92.94 77 ARG B C 1
ATOM 1610 O O . ARG B 1 77 ? -16.125 25.703 8.602 1 92.94 77 ARG B O 1
ATOM 1617 N N . ASP B 1 78 ? -14.867 26.234 6.852 1 92.81 78 ASP B N 1
ATOM 1618 C CA . ASP B 1 78 ? -16.016 26.328 5.957 1 92.81 78 ASP B CA 1
ATOM 1619 C C . ASP B 1 78 ? -15.875 25.375 4.777 1 92.81 78 ASP B C 1
ATOM 1621 O O . ASP B 1 78 ? -15.07 24.438 4.824 1 92.81 78 ASP B O 1
ATOM 1625 N N . GLU B 1 79 ? -16.703 25.641 3.732 1 92.81 79 GLU B N 1
ATOM 1626 C CA . GLU B 1 79 ? -16.734 24.672 2.639 1 92.81 79 GLU B CA 1
ATOM 1627 C C . GLU B 1 79 ? -15.453 24.719 1.82 1 92.81 79 GLU B C 1
ATOM 1629 O O . GLU B 1 79 ? -15.016 23.703 1.277 1 92.81 79 GLU B O 1
ATOM 1634 N N . ALA B 1 80 ? -14.844 25.859 1.789 1 94 80 ALA B N 1
ATOM 1635 C CA . ALA B 1 80 ? -13.727 26.047 0.865 1 94 80 ALA B CA 1
ATOM 1636 C C . ALA B 1 80 ? -12.406 26.203 1.62 1 94 80 ALA B C 1
ATOM 1638 O O . ALA B 1 80 ? -11.359 25.781 1.133 1 94 80 ALA B O 1
ATOM 1639 N N . PHE B 1 81 ? -12.648 26.766 2.867 1 95.31 81 PHE B N 1
ATOM 1640 C CA . PHE B 1 81 ? -11.414 27.125 3.555 1 95.31 81 PHE B CA 1
ATOM 1641 C C . PHE B 1 81 ? -11.477 26.719 5.023 1 95.31 81 PHE B C 1
ATOM 1643 O O . PHE B 1 81 ? -12.562 26.625 5.602 1 95.31 81 PHE B O 1
ATOM 1650 N N . THR B 1 82 ? -10.188 26.484 5.52 1 95.44 82 THR B N 1
ATOM 1651 C CA . THR B 1 82 ? -10.031 26.25 6.953 1 95.44 82 THR B CA 1
ATOM 1652 C C . THR B 1 82 ? -9.109 27.297 7.562 1 95.44 82 THR B C 1
ATOM 1654 O O . THR B 1 82 ? -8.031 27.578 7.027 1 95.44 82 THR B O 1
ATOM 1657 N N . LEU B 1 83 ? -9.555 27.891 8.633 1 96.12 83 LEU B N 1
ATOM 1658 C CA . LEU B 1 83 ? -8.773 28.906 9.328 1 96.12 83 LEU B CA 1
ATOM 1659 C C . LEU B 1 83 ? -7.98 28.281 10.477 1 96.12 83 LEU B C 1
ATOM 1661 O O . LEU B 1 83 ? -8.555 27.672 11.375 1 96.12 83 LEU B O 1
ATOM 1665 N N . TYR B 1 84 ? -6.629 28.516 10.328 1 95.19 84 TYR B N 1
ATOM 1666 C CA . TYR B 1 84 ? -5.738 28.016 11.375 1 95.19 84 TYR B CA 1
ATOM 1667 C C . TYR B 1 84 ? -5.059 29.188 12.102 1 95.19 84 TYR B C 1
ATOM 1669 O O . TYR B 1 84 ? -4.66 30.156 11.469 1 95.19 84 TYR B O 1
ATOM 1677 N N . ILE B 1 85 ? -4.938 29.031 13.406 1 95 85 ILE B N 1
ATOM 1678 C CA . ILE B 1 85 ? -4.223 30.031 14.203 1 95 85 ILE B CA 1
ATOM 1679 C C . ILE B 1 85 ? -2.889 29.453 14.672 1 95 85 ILE B C 1
ATOM 1681 O O . ILE B 1 85 ? -2.85 28.375 15.266 1 95 85 ILE B O 1
ATOM 1685 N N . CYS B 1 86 ? -1.869 30.188 14.312 1 94.06 86 CYS B N 1
ATOM 1686 C CA . CYS B 1 86 ? -0.524 29.781 14.703 1 94.06 86 CYS B CA 1
ATOM 1687 C C . CYS B 1 86 ? 0.077 30.766 15.703 1 94.06 86 CYS B C 1
ATOM 1689 O O . CYS B 1 86 ? 0.124 31.969 15.438 1 94.06 86 CYS B O 1
ATOM 1691 N N . THR B 1 87 ? 0.479 30.266 16.781 1 93.56 87 THR B N 1
ATOM 1692 C CA . THR B 1 87 ? 1.116 31.109 17.781 1 93.56 87 THR B CA 1
ATOM 1693 C C . THR B 1 87 ? 2.621 30.859 17.828 1 93.56 87 THR B C 1
ATOM 1695 O O . THR B 1 87 ? 3.061 29.703 17.953 1 93.56 87 THR B O 1
ATOM 1698 N N . ILE B 1 88 ? 3.346 31.922 17.562 1 89.12 88 ILE B N 1
ATOM 1699 C CA . ILE B 1 88 ? 4.801 31.844 17.609 1 89.12 88 ILE B CA 1
ATOM 1700 C C . ILE B 1 88 ? 5.328 32.812 18.688 1 89.12 88 ILE B C 1
ATOM 1702 O O . ILE B 1 88 ? 5.199 34.031 18.547 1 89.12 88 ILE B O 1
ATOM 1706 N N . ASP B 1 89 ? 5.965 32.281 19.656 1 86.75 89 ASP B N 1
ATOM 1707 C CA . ASP B 1 89 ? 6.551 33.062 20.734 1 86.75 89 ASP B CA 1
ATOM 1708 C C . ASP B 1 89 ? 5.551 34.062 21.281 1 86.75 89 ASP B C 1
ATOM 1710 O O . ASP B 1 89 ? 5.902 35.219 21.531 1 86.75 89 ASP B O 1
ATOM 1714 N N . GLY B 1 90 ? 4.297 33.75 21.359 1 83.38 90 GLY B N 1
ATOM 1715 C CA . GLY B 1 90 ? 3.275 34.594 21.938 1 83.38 90 GLY B CA 1
ATOM 1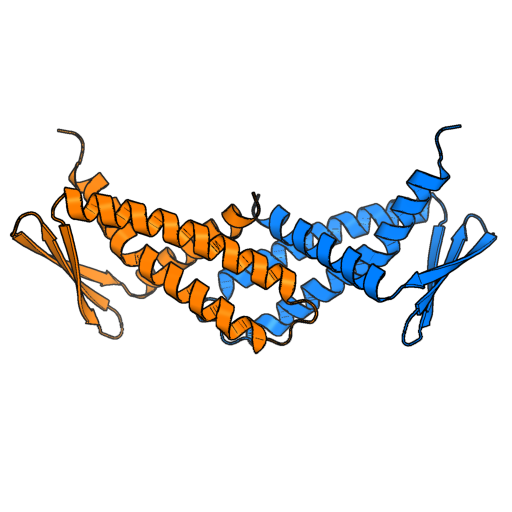716 C C . GLY B 1 90 ? 2.516 35.438 20.906 1 83.38 90 GLY B C 1
ATOM 1717 O O . GLY B 1 90 ? 1.487 36.031 21.219 1 83.38 90 GLY B O 1
ATOM 1718 N N . TYR B 1 91 ? 3.049 35.5 19.672 1 90.25 91 TYR B N 1
ATOM 1719 C CA . TYR B 1 91 ? 2.377 36.219 18.594 1 90.25 91 TYR B CA 1
ATOM 1720 C C . TYR B 1 91 ? 1.488 35.25 17.797 1 90.25 91 TYR B C 1
ATOM 1722 O O . TYR B 1 91 ? 1.905 34.156 17.453 1 90.25 91 TYR B O 1
ATOM 1730 N N . GLU B 1 92 ? 0.239 35.781 17.609 1 92.06 92 GLU B N 1
ATOM 1731 C CA . GLU B 1 92 ? -0.711 34.906 16.922 1 92.06 92 GLU B CA 1
ATOM 1732 C C . GLU B 1 92 ? -0.862 35.344 15.461 1 92.06 92 GLU B C 1
ATOM 1734 O O . GLU B 1 92 ? -0.938 36.531 15.148 1 92.06 92 GLU B O 1
ATOM 1739 N N . GLU B 1 93 ? -0.732 34.375 14.594 1 90.69 93 GLU B N 1
ATOM 1740 C CA . GLU B 1 93 ? -0.96 34.562 13.172 1 90.69 93 GLU B CA 1
ATOM 1741 C C . GLU B 1 93 ? -2.078 33.656 12.656 1 90.69 93 GLU B C 1
ATOM 1743 O O . GLU B 1 93 ? -2.178 32.5 13.055 1 90.69 93 GLU B O 1
ATOM 1748 N N . LYS B 1 94 ? -2.914 34.312 11.82 1 92.56 94 LYS B N 1
ATOM 1749 C CA . LYS B 1 94 ? -4.004 33.562 11.211 1 92.56 94 LYS B CA 1
ATOM 1750 C C . LYS B 1 94 ? -3.66 33.156 9.789 1 92.56 94 LYS B C 1
ATOM 1752 O O . LYS B 1 94 ? -3.141 33.969 9.008 1 92.56 94 LYS B O 1
ATOM 1757 N N . HIS B 1 95 ? -3.857 31.906 9.523 1 91.31 95 HIS B N 1
ATOM 1758 C CA . HIS B 1 95 ? -3.594 31.375 8.195 1 91.31 95 HIS B CA 1
ATOM 1759 C C . HIS B 1 95 ? -4.812 30.641 7.641 1 91.31 95 HIS B C 1
ATOM 1761 O O . HIS B 1 95 ? -5.363 29.75 8.305 1 91.31 95 HIS B O 1
ATOM 1767 N N . ARG B 1 96 ? -5.188 31.047 6.453 1 92.44 96 ARG B N 1
ATOM 1768 C CA . ARG B 1 96 ? -6.293 30.391 5.766 1 92.44 96 ARG B CA 1
ATOM 1769 C C . ARG B 1 96 ? -5.777 29.375 4.746 1 92.44 96 ARG B C 1
ATOM 1771 O O . ARG B 1 96 ? -4.988 29.719 3.863 1 92.44 96 ARG B O 1
ATOM 1778 N N . TYR B 1 97 ? -6.332 28.188 4.91 1 94.44 97 TYR B N 1
ATOM 1779 C CA . TYR B 1 97 ? -5.898 27.141 3.996 1 94.44 97 TYR B CA 1
ATOM 1780 C C . TYR B 1 97 ? -7.051 26.688 3.105 1 94.44 97 TYR B C 1
ATOM 1782 O O . TYR B 1 97 ? -8.172 26.5 3.578 1 94.44 97 TYR B O 1
ATOM 1790 N N . PHE B 1 98 ? -6.703 26.547 1.882 1 95 98 PHE B N 1
ATOM 1791 C CA . PHE B 1 98 ? -7.652 26.031 0.905 1 95 98 PHE B CA 1
ATOM 1792 C C . PHE B 1 98 ? -7.793 24.516 1.042 1 95 98 PHE B C 1
ATOM 1794 O O . PHE B 1 98 ? -6.809 23.781 0.937 1 95 98 PHE B O 1
ATOM 1801 N N . ASN B 1 99 ? -9.031 24.062 1.295 1 94.88 99 ASN B N 1
ATOM 1802 C CA . ASN B 1 99 ? -9.281 22.672 1.655 1 94.88 99 ASN B CA 1
ATOM 1803 C C . ASN B 1 99 ? -8.766 21.719 0.583 1 94.88 99 ASN B C 1
ATOM 1805 O O . ASN B 1 99 ? -8.141 20.703 0.897 1 94.88 99 ASN B O 1
ATOM 1809 N N . PRO B 1 100 ? -9.047 21.906 -0.702 1 95.5 100 PRO B N 1
ATOM 1810 C CA . PRO B 1 100 ? -8.5 21.031 -1.734 1 95.5 100 PRO B CA 1
ATOM 1811 C C . PRO B 1 100 ? -6.977 20.938 -1.677 1 95.5 100 PRO B C 1
ATOM 1813 O O . PRO B 1 100 ? -6.406 19.875 -1.981 1 95.5 100 PRO B O 1
ATOM 1816 N N . ARG B 1 101 ? -6.34 22.016 -1.248 1 94.62 101 ARG B N 1
ATOM 1817 C CA . ARG B 1 101 ? -4.887 21.984 -1.088 1 94.62 101 ARG B CA 1
ATOM 1818 C C . ARG B 1 101 ? -4.484 21.109 0.086 1 94.62 101 ARG B C 1
ATOM 1820 O O . ARG B 1 101 ? -3.504 20.359 0.002 1 94.62 101 ARG B O 1
ATOM 1827 N N . ILE B 1 102 ? -5.223 21.234 1.129 1 95.06 102 ILE B N 1
ATOM 1828 C CA . ILE B 1 102 ? -4.973 20.375 2.279 1 95.06 102 ILE B CA 1
ATOM 1829 C C . ILE B 1 102 ? -5.078 18.922 1.861 1 95.06 102 ILE B C 1
ATOM 1831 O O . ILE B 1 102 ? -4.184 18.109 2.15 1 95.06 102 ILE B O 1
ATOM 1835 N N . ARG B 1 103 ? -6.109 18.688 1.113 1 95.38 103 ARG B N 1
ATOM 1836 C CA . ARG B 1 103 ? -6.344 17.328 0.647 1 95.38 103 ARG B CA 1
ATOM 1837 C C . ARG B 1 103 ? -5.191 16.844 -0.227 1 95.38 103 ARG B C 1
ATOM 1839 O O . ARG B 1 103 ? -4.734 15.703 -0.09 1 95.38 103 ARG B O 1
ATOM 1846 N N . GLU B 1 104 ? -4.723 17.656 -0.998 1 96.06 104 GLU B N 1
ATOM 1847 C CA . GLU B 1 104 ? -3.615 17.312 -1.887 1 96.06 104 GLU B CA 1
ATOM 1848 C C . GLU B 1 104 ? -2.348 17.016 -1.096 1 96.06 104 GLU B C 1
ATOM 1850 O O . GLU B 1 104 ? -1.638 16.047 -1.401 1 96.06 104 GLU B O 1
ATOM 1855 N N . GLN B 1 105 ? -2.098 17.828 -0.119 1 96.12 105 GLN B N 1
ATOM 1856 C CA . GLN B 1 105 ? -0.9 17.641 0.695 1 96.12 105 GLN B CA 1
ATOM 1857 C C . GLN B 1 105 ? -0.979 16.359 1.508 1 96.12 105 GLN B C 1
ATOM 1859 O O . GLN B 1 105 ? -0.003 15.609 1.592 1 96.12 105 GLN B O 1
ATOM 1864 N N . VAL B 1 106 ? -2.109 16.156 2.016 1 97.19 106 VAL B N 1
ATOM 1865 C CA . VAL B 1 106 ? -2.301 14.945 2.814 1 97.19 106 VAL B CA 1
ATOM 1866 C C . VAL B 1 106 ? -2.207 13.711 1.917 1 97.19 106 VAL B C 1
ATOM 1868 O O . VAL B 1 106 ? -1.623 12.695 2.305 1 97.19 106 VAL B O 1
ATOM 1871 N N . THR B 1 107 ? -2.766 13.805 0.714 1 96.94 107 THR B N 1
ATOM 1872 C CA . THR B 1 107 ? -2.68 12.711 -0.254 1 96.94 107 THR B CA 1
ATOM 1873 C C . THR B 1 107 ? -1.225 12.406 -0.596 1 96.94 107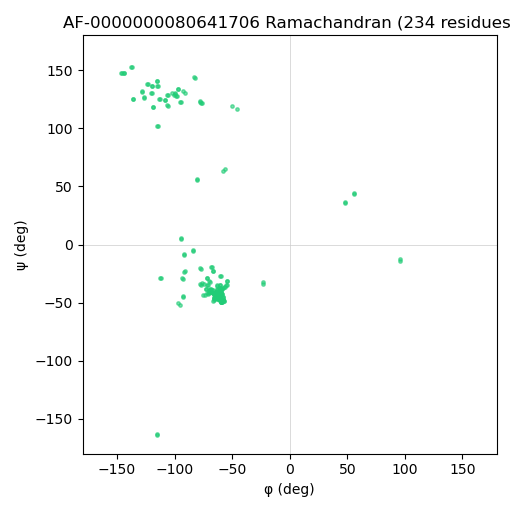 THR B C 1
ATOM 1875 O O . THR B 1 107 ? -0.826 11.242 -0.648 1 96.94 107 THR B O 1
ATOM 1878 N N . ALA B 1 108 ? -0.488 13.422 -0.78 1 96.38 108 ALA B N 1
ATOM 1879 C CA . ALA B 1 108 ? 0.929 13.258 -1.099 1 96.38 108 ALA B CA 1
ATOM 1880 C C . ALA B 1 108 ? 1.678 12.594 0.052 1 96.38 108 ALA B C 1
ATOM 1882 O O . ALA B 1 108 ? 2.543 11.742 -0.172 1 96.38 108 ALA B O 1
ATOM 1883 N N . LEU B 1 109 ? 1.367 12.969 1.246 1 96.75 109 LEU B N 1
ATOM 1884 C CA . LEU B 1 109 ? 1.991 12.359 2.416 1 96.75 109 LEU B CA 1
ATOM 1885 C C . LEU B 1 109 ? 1.617 10.883 2.527 1 96.75 109 LEU B C 1
ATOM 1887 O O . LEU B 1 109 ? 2.465 10.047 2.84 1 96.75 109 LEU B O 1
ATOM 1891 N N . LEU B 1 110 ? 0.359 10.625 2.271 1 95.88 110 LEU B N 1
ATOM 1892 C CA . LEU B 1 110 ? -0.113 9.25 2.285 1 95.88 110 LEU B CA 1
ATOM 1893 C C . LEU B 1 110 ? 0.66 8.398 1.283 1 95.88 110 LEU B C 1
ATOM 1895 O O . LEU B 1 110 ? 1.121 7.305 1.615 1 95.88 110 LEU B O 1
ATOM 1899 N N . GLU B 1 111 ? 0.784 8.93 0.104 1 94.31 111 GLU B N 1
ATOM 1900 C CA . GLU B 1 111 ? 1.539 8.219 -0.925 1 94.31 111 GLU B CA 1
ATOM 1901 C C . GLU B 1 111 ? 2.984 7.996 -0.491 1 94.31 111 GLU B C 1
ATOM 1903 O O . GLU B 1 111 ? 3.549 6.926 -0.725 1 94.31 111 GLU B O 1
ATOM 1908 N N . TYR B 1 112 ? 3.557 8.992 0.091 1 94.75 112 TYR B N 1
ATOM 1909 C CA . TYR B 1 112 ? 4.934 8.914 0.563 1 94.75 112 TYR B CA 1
ATOM 1910 C C . TYR B 1 112 ? 5.094 7.809 1.596 1 94.75 112 TYR B C 1
ATOM 1912 O O . TYR B 1 112 ? 5.98 6.957 1.469 1 94.75 112 TYR B O 1
ATOM 1920 N N . TYR B 1 113 ? 4.27 7.754 2.564 1 95.56 113 TYR B N 1
ATOM 1921 C CA . TYR B 1 113 ? 4.426 6.793 3.65 1 95.56 113 TYR B CA 1
ATOM 1922 C C . TYR B 1 113 ? 4.094 5.379 3.182 1 95.56 113 TYR B C 1
ATOM 1924 O O . TYR B 1 113 ? 4.727 4.414 3.609 1 95.56 113 TYR B O 1
ATOM 1932 N N . LEU B 1 114 ? 3.1 5.301 2.365 1 93.69 114 LEU B N 1
ATOM 1933 C CA . LEU B 1 114 ? 2.779 3.992 1.809 1 93.69 114 LEU B CA 1
ATOM 1934 C C . LEU B 1 114 ? 3.953 3.441 1.005 1 93.69 114 LEU B C 1
ATOM 1936 O O . LEU B 1 114 ? 4.211 2.234 1.021 1 93.69 114 LEU B O 1
ATOM 1940 N N . SER B 1 115 ? 4.629 4.32 0.367 1 90 115 SER B N 1
ATOM 1941 C CA . SER B 1 115 ? 5.793 3.922 -0.417 1 90 115 SER B CA 1
ATOM 1942 C C . SER B 1 115 ? 6.992 3.643 0.479 1 90 115 SER B C 1
ATOM 1944 O O . SER B 1 115 ? 7.797 2.754 0.189 1 90 115 SER B O 1
ATOM 1946 N N . ALA B 1 116 ? 7.125 4.34 1.514 1 86.69 116 ALA B N 1
ATOM 1947 C CA . ALA B 1 116 ? 8.266 4.223 2.418 1 86.69 116 ALA B CA 1
ATOM 1948 C C . ALA B 1 116 ? 8.164 2.955 3.264 1 86.69 116 ALA B C 1
ATOM 1950 O O . ALA B 1 116 ? 9.18 2.422 3.717 1 86.69 116 ALA B O 1
ATOM 1951 N N . ALA B 1 117 ? 7.027 2.543 3.617 1 81.25 117 ALA B N 1
ATOM 1952 C CA . ALA B 1 117 ? 6.805 1.348 4.426 1 81.25 117 ALA B CA 1
ATOM 1953 C C . ALA B 1 117 ? 7.348 0.105 3.727 1 81.25 117 ALA B C 1
ATOM 1955 O O . ALA B 1 117 ? 7.637 -0.904 4.375 1 81.25 117 ALA B O 1
ATOM 1956 N N . THR B 1 118 ? 7.422 0.086 2.441 1 65.69 118 THR B N 1
ATOM 1957 C CA . THR B 1 118 ? 7.816 -1.091 1.677 1 65.69 118 THR B CA 1
ATOM 1958 C C . THR B 1 118 ? 9.336 -1.194 1.589 1 65.69 118 THR B C 1
ATOM 1960 O O . THR B 1 118 ? 9.875 -2.23 1.185 1 65.69 118 THR B O 1
ATOM 1963 N N . ILE B 1 119 ? 10.125 -0.237 2.07 1 54.81 119 ILE B N 1
ATOM 1964 C CA . ILE B 1 119 ? 11.586 -0.256 2.025 1 54.81 119 ILE B CA 1
ATOM 1965 C C . ILE B 1 119 ? 12.133 -0.902 3.297 1 54.81 119 ILE B C 1
ATOM 1967 O O . ILE B 1 119 ? 11.68 -0.592 4.402 1 54.81 119 ILE B O 1
#

Sequence (238 aa):
MPDIRNNTRDLIEKGLFLPMTAAILNRDLEALDSCPFKLKQPYKQLISCSLKLAQKDLSDVRKELRKRKIKIYEAERDEAFTLYICTIDGYEEKHRYFNPRIREQVTALLEYYLSAATIMPDIRNNTRDLIEKGLFLPMTAAILNRDLEALDSCPFKLKQPYKQLISCSLKLAQKDLSDVRKELRKRKIKIYEAERDEAFTLYICTIDGYEEKHRYFNPRIREQVTALLEYYLSAATI

Solvent-accessible surface area (backbone atoms only — not comparable to full-atom values): 12636 Å² total; per-residue (Å²): 132,78,65,58,65,53,59,47,46,52,50,49,47,49,65,58,38,38,59,52,34,36,49,52,38,51,49,40,57,64,41,50,78,77,34,87,52,92,74,51,62,54,54,48,52,42,42,50,43,15,33,53,54,42,47,51,52,41,50,52,47,50,50,53,32,53,75,61,44,44,44,77,46,82,74,46,73,60,96,58,38,34,33,31,40,34,31,47,78,84,45,77,43,80,44,78,39,51,42,73,56,51,51,50,53,30,46,51,49,46,40,48,33,54,24,51,46,46,107,134,77,66,58,64,52,58,46,47,52,49,49,47,48,62,58,38,37,59,52,37,38,48,51,38,51,49,40,56,65,40,50,78,76,31,86,50,92,74,53,62,53,52,47,51,42,42,51,43,18,32,51,52,42,47,52,52,41,50,53,46,51,51,53,30,52,75,62,46,44,46,76,46,81,75,47,75,60,94,57,38,34,33,31,40,35,30,48,79,86,44,77,42,81,44,79,41,50,43,73,56,52,50,50,51,28,47,52,49,46,42,48,32,54,25,53,45,45,106

Radius of gyration: 24.2 Å; Cα contacts (8 Å, |Δi|>4): 303; chains: 2; bounding box: 41×72×46 Å

Organism: Bacillus amyloliquefaciens (strain ATCC 23350 / DSM 7 / BCRC 11601 / CCUG 28519 / NBRC 15535 / NRRL B-14393 / F) (NCBI:txid692420)

pLDDT: mean 91.49, std 11.19, range [33.69, 98.0]

Secondary structure (DSSP, 8-state):
---HHHHHHHHHHHHHHHHHHHHHHHHHHHHGGGS--S--HHHHHHHHHHHHHHHHHHHHHHHHHHHTTEEEEEEEE-SSEEEEEEEETTEEEEEEEEHHHHHHHHHHHHHHHHHHTT-/---HHHHHHHHHHHHHHHHHHHHHHHHHHHHGGGS--S--HHHHHHHHHHHHHHHHHHHHHHHHHHHTTEEEEEEEE-SSEEEEEEEETTEEEEEEEEHHHHHHHHHHHHHHHHHHTT-

InterPro domains:
  IPR058600 YhjD-like [PF26325] (6-116)